Protein AF-A0AAC9YQZ2-F1 (afdb_monomer_lite)

Radius of gyration: 28.96 Å; chains: 1; bounding box: 57×52×111 Å

Organism: NCBI:txid1884913

Sequence (242 aa):
MKFAHRAKFAVLIGSLCLGLLASPAINSAQAVGEIDEQFQVVNPPGPGYTGYLVNNSRSLARFWTNLATFKIENQLITGMARCKSLDKCPTNFTFQLGDMNLTPCANSTEVDCIAGITTKNLTTGAVSNSFTPRPELTENFDAAVKGDPSIGLPNGGNPLVVSIPSAAHSAGDLYLVKSDFFTHRDAGTANRFVLDQLTNSIYPVTVETGQFVPGGPNLDPMFYVGKPVQPLVSFLQMELLR

Foldseek 3Di:
DDDDDDDDDDDDDDDDDDDDDDDPPPPPPPPPPDPVPDDDDDDDPDPPDDDDDDDPDCVQVAWAWWKKFFADDPQFTADMDTDLEPVRDDPPGFKMKTWAFAAEDPDPVDPPHNPFDWDADPVPRDIDRDKAWDCVLFVVLPRWHPYDVVQPTHTHDTWTKIFDPVDADPAHRIKTWGFIFIWMDGNDDRSHTDTPDTDIDIGDDHDDDDDDRRDDQDRPCVVGGGDGDDPPPDPVPSPPPD

Structure (mmCIF, N/CA/C/O backbone):
data_AF-A0AAC9YQZ2-F1
#
_entry.id   AF-A0AAC9YQZ2-F1
#
loop_
_atom_site.group_PDB
_atom_site.id
_atom_site.type_symbol
_atom_site.label_atom_id
_atom_site.label_alt_id
_atom_site.label_comp_id
_atom_site.label_asym_id
_atom_site.label_entity_id
_atom_site.label_seq_id
_atom_site.pdbx_PDB_ins_code
_atom_site.Cartn_x
_atom_site.Cartn_y
_atom_site.Cartn_z
_atom_site.occupancy
_atom_site.B_iso_or_equiv
_atom_site.auth_seq_id
_atom_site.auth_comp_id
_atom_site.auth_asym_id
_atom_site.auth_atom_id
_atom_site.pdbx_PDB_model_num
ATOM 1 N N . MET A 1 1 ? -34.149 -13.444 -87.952 1.00 37.41 1 MET A N 1
ATOM 2 C CA . MET A 1 1 ? -33.228 -13.479 -86.790 1.00 37.41 1 MET A CA 1
ATOM 3 C C . MET A 1 1 ? -33.818 -12.532 -85.741 1.00 37.41 1 MET A C 1
ATOM 5 O O . MET A 1 1 ? -34.014 -11.379 -86.083 1.00 37.41 1 MET A O 1
ATOM 9 N N . LYS A 1 2 ? -34.473 -13.017 -84.665 1.00 28.86 2 LYS A N 1
ATOM 10 C CA . LYS A 1 2 ? -33.884 -13.374 -83.340 1.00 28.86 2 LYS A CA 1
ATOM 11 C C . LYS A 1 2 ? -33.028 -12.200 -82.816 1.00 28.86 2 LYS A C 1
ATOM 13 O O . LYS A 1 2 ? -32.039 -11.929 -83.475 1.00 28.86 2 LYS A O 1
ATOM 18 N N . PHE A 1 3 ? -33.290 -11.436 -81.746 1.00 32.97 3 PHE A N 1
ATOM 19 C CA . PHE A 1 3 ? -34.066 -11.476 -80.479 1.00 32.97 3 PHE A C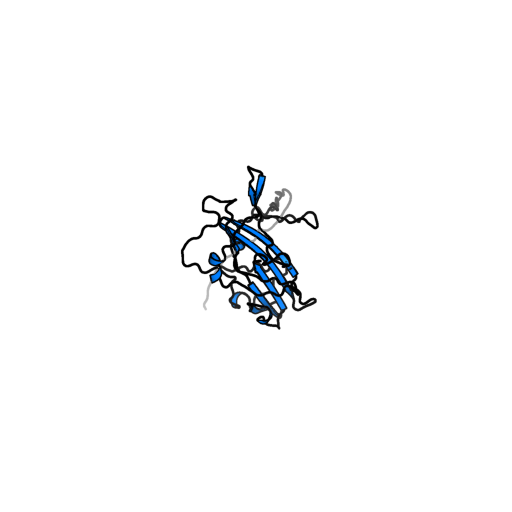A 1
ATOM 20 C C . PHE A 1 3 ? -34.291 -9.974 -80.077 1.00 32.97 3 PHE A C 1
ATOM 22 O O . PHE A 1 3 ? -33.375 -9.193 -80.300 1.00 32.97 3 PHE A O 1
ATOM 29 N N . ALA A 1 4 ? -35.437 -9.388 -79.675 1.00 31.30 4 ALA A N 1
ATOM 30 C CA . ALA A 1 4 ? -36.328 -9.586 -78.509 1.00 31.30 4 ALA A CA 1
ATOM 31 C C . ALA A 1 4 ? -35.567 -9.699 -77.161 1.00 31.30 4 ALA A C 1
ATOM 33 O O . ALA A 1 4 ? -34.712 -10.554 -77.055 1.00 31.30 4 ALA A O 1
ATOM 34 N N . HIS A 1 5 ? -35.819 -9.009 -76.041 1.00 29.64 5 HIS A N 1
ATOM 35 C CA . HIS A 1 5 ? -36.736 -7.952 -75.598 1.00 29.64 5 HIS A CA 1
ATOM 36 C C . HIS A 1 5 ? -36.445 -7.742 -74.076 1.00 29.64 5 HIS A C 1
ATOM 38 O O . HIS A 1 5 ? -36.222 -8.740 -73.401 1.00 29.64 5 HIS A O 1
ATOM 44 N N . ARG A 1 6 ? -36.621 -6.514 -73.537 1.00 34.62 6 ARG A N 1
ATOM 45 C CA . ARG A 1 6 ? -37.036 -6.172 -72.133 1.00 34.62 6 ARG A CA 1
ATOM 46 C C . ARG A 1 6 ? -35.983 -6.361 -71.010 1.00 34.62 6 ARG A C 1
ATOM 48 O O . ARG A 1 6 ? -35.173 -7.261 -71.077 1.00 34.62 6 ARG A O 1
ATOM 55 N N . ALA A 1 7 ? -35.929 -5.553 -69.943 1.00 36.09 7 ALA A N 1
ATOM 56 C CA . ALA A 1 7 ? -36.967 -4.796 -69.227 1.00 36.09 7 ALA A CA 1
ATOM 57 C C . ALA A 1 7 ? -36.374 -3.527 -68.541 1.00 36.09 7 ALA A C 1
ATOM 59 O O . ALA A 1 7 ? -35.232 -3.574 -68.110 1.00 36.09 7 ALA A O 1
ATOM 60 N N . LYS A 1 8 ? -37.032 -2.350 -68.630 1.00 32.78 8 LYS A N 1
ATOM 61 C CA . LYS A 1 8 ? -37.886 -1.667 -67.607 1.00 32.78 8 LYS A CA 1
ATOM 62 C C . LYS A 1 8 ? -37.082 -1.128 -66.391 1.00 32.78 8 LYS A C 1
ATOM 64 O O . LYS A 1 8 ? -36.276 -1.865 -65.861 1.00 32.78 8 LYS A O 1
ATOM 69 N N . PHE A 1 9 ? -37.228 0.088 -65.856 1.00 32.31 9 PHE A N 1
ATOM 70 C CA . PHE A 1 9 ? -38.384 0.974 -65.665 1.00 32.31 9 PHE A CA 1
ATOM 71 C C . PHE A 1 9 ? -37.899 2.430 -65.470 1.00 32.31 9 PHE A C 1
ATOM 73 O O . PHE A 1 9 ? -36.834 2.660 -64.904 1.00 32.31 9 PHE A O 1
ATOM 80 N N . ALA A 1 10 ? -38.705 3.392 -65.917 1.00 34.66 10 ALA A N 1
ATOM 81 C CA . ALA A 1 10 ? -38.518 4.828 -65.729 1.00 34.66 10 ALA A CA 1
ATOM 82 C C . ALA A 1 10 ? -38.967 5.298 -64.332 1.00 34.66 10 ALA A C 1
ATOM 84 O O . ALA A 1 10 ? -39.952 4.775 -63.812 1.00 34.66 10 ALA A O 1
ATOM 85 N N . VAL A 1 11 ? -38.331 6.345 -63.795 1.00 36.66 11 VAL A N 1
ATOM 86 C CA . VAL A 1 11 ? -38.924 7.240 -62.785 1.00 36.66 11 VAL A CA 1
ATOM 87 C C . VAL A 1 11 ? -38.593 8.685 -63.168 1.00 36.66 11 VAL A C 1
ATOM 89 O O . VAL A 1 11 ? -37.436 9.024 -63.411 1.00 36.66 11 VAL A O 1
ATOM 92 N N . LEU A 1 12 ? -39.645 9.501 -63.286 1.00 35.19 12 LEU A N 1
ATOM 93 C CA . LEU A 1 12 ? -39.615 10.922 -63.623 1.00 35.19 12 LEU A CA 1
ATOM 94 C C . LEU A 1 12 ? -38.915 11.753 -62.538 1.00 35.19 12 LEU A C 1
ATOM 96 O O . LEU A 1 12 ? -39.205 11.607 -61.353 1.00 35.19 12 LEU A O 1
ATOM 100 N N . ILE A 1 13 ? -38.086 12.699 -62.979 1.00 40.25 13 ILE A N 1
ATOM 101 C CA . ILE A 1 13 ? -37.543 13.800 -62.180 1.00 40.25 13 ILE A CA 1
ATOM 102 C C . ILE A 1 13 ? -38.447 15.016 -62.416 1.00 40.25 13 ILE A C 1
ATOM 104 O O . ILE A 1 13 ? -38.504 15.544 -63.526 1.00 40.25 13 ILE A O 1
ATOM 108 N N . GLY A 1 14 ? -39.184 15.426 -61.384 1.00 35.09 14 GLY A N 1
ATOM 109 C CA . GLY A 1 14 ? -39.932 16.682 -61.350 1.00 35.09 14 GLY A CA 1
ATOM 110 C C . GLY A 1 14 ? -39.075 17.783 -60.735 1.00 35.09 14 GLY A C 1
ATOM 111 O O . GLY A 1 14 ? -38.712 17.705 -59.564 1.00 35.09 14 GLY A O 1
ATOM 112 N N . SER A 1 15 ? -38.738 18.780 -61.547 1.00 40.88 15 SER A N 1
ATOM 113 C CA . SER A 1 15 ? -37.952 19.955 -61.180 1.00 40.88 15 SER A CA 1
ATOM 114 C C . SER A 1 15 ? -38.760 21.019 -60.427 1.00 40.88 15 SER A C 1
ATOM 116 O O . SER A 1 15 ? -39.928 21.247 -60.725 1.00 40.88 15 SER A O 1
ATOM 118 N N . LEU A 1 16 ? -38.015 21.778 -59.618 1.00 34.97 16 LEU A N 1
ATOM 119 C CA . LEU A 1 16 ? -37.963 23.249 -59.587 1.00 34.97 16 LEU A CA 1
ATOM 120 C C . LEU A 1 16 ? -38.443 23.930 -58.294 1.00 34.97 16 LEU A C 1
ATOM 122 O O . LEU A 1 16 ? -39.627 24.086 -58.015 1.00 34.97 16 LEU A O 1
ATOM 126 N N . CYS A 1 17 ? -37.434 24.391 -57.554 1.00 36.06 17 CYS A N 1
ATOM 127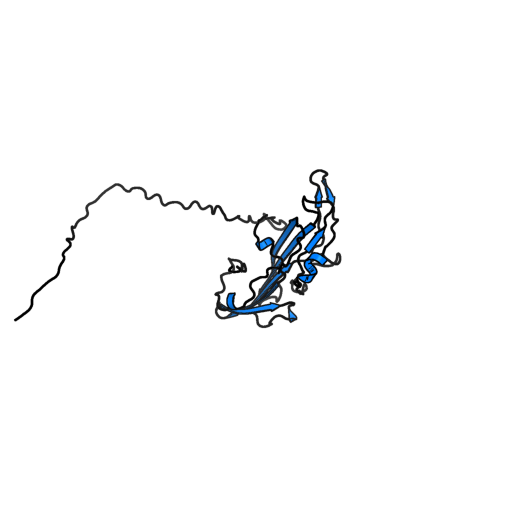 C CA . CYS A 1 17 ? -37.472 25.302 -56.420 1.00 36.06 17 CYS A CA 1
ATOM 128 C C . CYS A 1 17 ? -38.118 26.660 -56.739 1.00 36.06 17 CYS A C 1
ATOM 130 O O . CYS A 1 17 ? -37.816 27.244 -57.774 1.00 36.06 17 CYS A O 1
ATOM 132 N N . LEU A 1 18 ? -38.869 27.193 -55.771 1.00 36.59 18 LEU A N 1
ATOM 133 C CA . LEU A 1 18 ? -39.071 28.609 -55.400 1.00 36.59 18 LEU A CA 1
ATOM 134 C C . LEU A 1 18 ? -39.911 28.527 -54.102 1.00 36.59 18 LEU A C 1
ATOM 136 O O . LEU A 1 18 ? -40.958 27.899 -54.123 1.00 36.59 18 LEU A O 1
ATOM 140 N N . GLY A 1 19 ? -39.566 28.987 -52.903 1.00 35.62 19 GLY A N 1
ATOM 141 C CA . GLY A 1 19 ? -38.703 30.060 -52.439 1.00 35.62 19 GLY A CA 1
ATOM 142 C C . GLY A 1 19 ? -39.515 30.840 -51.389 1.00 35.62 19 GLY A C 1
ATOM 143 O O . GLY A 1 19 ? -40.561 31.370 -51.741 1.00 35.62 19 GLY A O 1
ATOM 144 N N . LEU A 1 20 ? -38.994 30.912 -50.153 1.00 37.12 20 LEU A N 1
ATOM 145 C CA . LEU A 1 20 ? -39.282 31.877 -49.067 1.00 37.12 20 LEU A CA 1
ATOM 146 C C . LEU A 1 20 ? -40.276 31.514 -47.925 1.00 37.12 20 LEU A C 1
ATOM 148 O O . LEU A 1 20 ? -41.489 31.609 -48.052 1.00 37.12 20 LEU A O 1
ATOM 152 N N . LEU A 1 21 ? -39.645 31.302 -46.752 1.00 44.59 21 LEU A N 1
ATOM 153 C CA . LEU A 1 21 ? -39.976 31.827 -45.409 1.00 44.59 21 LEU A CA 1
ATOM 154 C C . LEU A 1 21 ? -40.952 31.055 -44.502 1.00 44.59 21 LEU A C 1
ATOM 156 O O . LEU A 1 21 ? -42.100 31.443 -44.334 1.00 44.59 21 LEU A O 1
ATOM 160 N N . ALA A 1 22 ? -40.408 30.076 -43.773 1.00 38.38 22 ALA A N 1
ATOM 161 C CA . ALA A 1 22 ? -40.565 29.958 -42.316 1.00 38.38 22 ALA A CA 1
ATOM 162 C C . ALA A 1 22 ? -39.605 28.873 -41.804 1.00 38.38 22 ALA A C 1
ATOM 164 O O . ALA A 1 22 ? -39.856 27.681 -41.967 1.00 38.38 22 ALA A O 1
ATOM 165 N N . SER A 1 23 ? -38.477 29.269 -41.218 1.00 43.31 23 SER A N 1
ATOM 166 C CA . SER A 1 23 ? -37.608 28.332 -40.506 1.00 43.31 23 SER A CA 1
ATOM 167 C C . SER A 1 23 ? -38.321 27.886 -39.224 1.00 43.31 23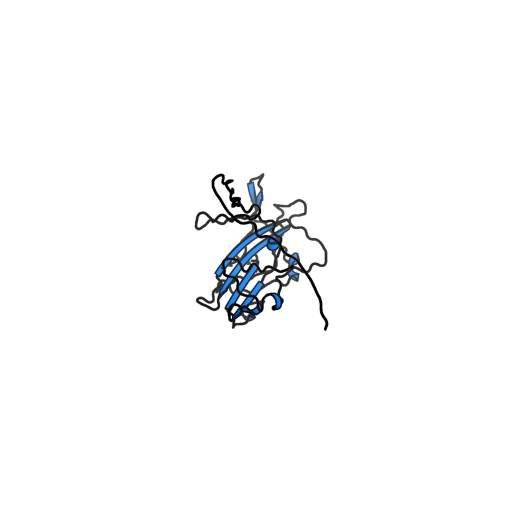 SER A C 1
ATOM 169 O O . SER A 1 23 ? -38.582 28.749 -38.384 1.00 43.31 23 SER A O 1
ATOM 171 N N . PRO A 1 24 ? -38.605 26.592 -38.982 1.00 43.75 24 PRO A N 1
ATOM 172 C CA . PRO A 1 24 ? -38.676 26.149 -37.603 1.00 43.75 24 PRO A CA 1
ATOM 173 C C . PRO A 1 24 ? -37.259 26.292 -37.051 1.00 43.75 24 PRO A C 1
ATOM 175 O O . PRO A 1 24 ? -36.302 25.775 -37.633 1.00 43.75 24 PRO A O 1
ATOM 178 N N . ALA A 1 25 ? -37.108 27.058 -35.973 1.00 44.44 25 ALA A N 1
ATOM 179 C CA . ALA A 1 25 ? -35.872 27.064 -35.216 1.00 44.44 25 ALA A CA 1
ATOM 180 C C . ALA A 1 25 ? -35.548 25.606 -34.875 1.00 44.44 25 ALA A C 1
ATOM 182 O O . ALA A 1 25 ? -36.282 24.948 -34.135 1.00 44.44 25 ALA A O 1
ATOM 183 N N . ILE A 1 26 ? -34.479 25.079 -35.470 1.00 44.81 26 ILE A N 1
ATOM 184 C CA . ILE A 1 26 ? -33.859 23.861 -34.979 1.00 44.81 26 ILE A CA 1
ATOM 185 C C . ILE A 1 26 ? -33.301 24.279 -33.626 1.00 44.81 26 ILE A C 1
ATOM 187 O O . ILE A 1 26 ? -32.236 24.885 -33.548 1.00 44.81 26 ILE A O 1
ATOM 191 N N . ASN A 1 27 ? -34.064 24.024 -32.565 1.00 41.44 27 ASN A N 1
ATOM 192 C CA . ASN A 1 27 ? -33.500 23.959 -31.233 1.00 41.44 27 ASN A CA 1
ATOM 193 C C . ASN A 1 27 ? -32.442 22.861 -31.317 1.00 41.44 27 ASN A C 1
ATOM 195 O O . ASN A 1 27 ? -32.762 21.674 -31.313 1.00 41.44 27 ASN A O 1
ATOM 199 N N . SER A 1 28 ? -31.181 23.257 -31.475 1.00 45.62 28 SER A N 1
ATOM 200 C CA . SER A 1 28 ? -30.059 22.408 -31.122 1.00 45.62 28 SER A CA 1
ATOM 201 C C . SER A 1 28 ? -30.347 21.929 -29.709 1.00 45.62 28 SER A C 1
ATOM 203 O O . SER A 1 28 ? -30.431 22.751 -28.795 1.00 45.62 28 SER A O 1
ATOM 205 N N . ALA A 1 29 ? -30.585 20.627 -29.553 1.00 39.94 29 ALA A N 1
ATOM 206 C CA . ALA A 1 29 ? -30.637 20.005 -28.248 1.00 39.94 29 ALA A CA 1
ATOM 207 C C . ALA A 1 29 ? -29.323 20.375 -27.557 1.00 39.94 29 ALA A C 1
ATOM 209 O O . ALA A 1 29 ? -28.254 19.905 -27.949 1.00 39.94 29 ALA A O 1
ATOM 210 N N . GLN A 1 30 ? -29.384 21.310 -26.611 1.00 41.69 30 GLN A N 1
ATOM 211 C CA . GLN A 1 30 ? -28.257 21.567 -25.739 1.00 41.69 30 GLN A CA 1
ATOM 212 C C . GLN A 1 30 ? -28.125 20.298 -24.912 1.00 41.69 30 GLN A C 1
ATOM 214 O O . GLN A 1 30 ? -29.014 19.976 -24.124 1.00 41.69 30 GLN A O 1
ATOM 219 N N .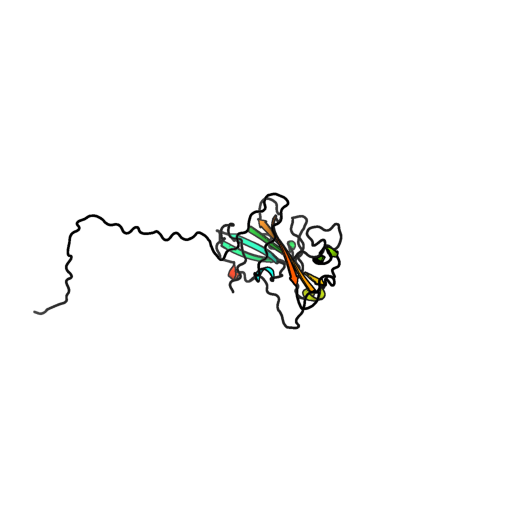 ALA A 1 31 ? -27.052 19.544 -25.140 1.00 41.25 31 ALA A N 1
ATOM 220 C CA . ALA A 1 31 ? -26.603 18.587 -24.152 1.00 41.25 31 ALA A CA 1
ATOM 221 C C . ALA A 1 31 ? -26.422 19.388 -22.859 1.00 41.25 31 ALA A C 1
ATOM 223 O O . ALA A 1 31 ? -25.563 20.269 -22.789 1.00 41.25 31 ALA A O 1
ATOM 224 N N . VAL A 1 32 ? -27.307 19.164 -21.886 1.00 44.25 32 VAL A N 1
ATOM 225 C CA . VAL A 1 32 ? -27.117 19.663 -20.528 1.00 44.25 32 VAL A CA 1
ATOM 226 C C . VAL A 1 32 ? -25.779 19.084 -20.089 1.00 44.25 32 VAL A C 1
ATOM 228 O O . VAL A 1 32 ? -25.608 17.869 -20.060 1.00 44.25 32 VAL A O 1
ATOM 231 N N . GLY A 1 33 ? -24.799 19.961 -19.875 1.00 47.47 33 GLY A N 1
ATOM 232 C CA . GLY A 1 33 ? -23.405 19.617 -19.596 1.00 47.47 33 GLY A CA 1
ATOM 233 C C . GLY A 1 33 ? -23.181 19.039 -18.202 1.00 47.47 33 GLY A C 1
ATOM 234 O O . GLY A 1 33 ? -22.115 19.249 -17.634 1.00 47.47 33 GLY A O 1
ATOM 235 N N . GLU A 1 34 ? -24.167 18.342 -17.647 1.00 53.56 34 GLU A N 1
ATOM 236 C CA . GLU A 1 34 ? -24.037 17.649 -16.377 1.00 53.56 34 GLU A CA 1
ATOM 237 C C . GLU A 1 34 ? -24.070 16.149 -16.643 1.00 53.56 34 GLU A C 1
ATOM 239 O O . GLU A 1 34 ? -25.078 15.565 -17.037 1.00 53.56 34 GLU A O 1
ATOM 244 N N . ILE A 1 35 ? -22.897 15.538 -16.487 1.00 48.59 35 ILE A N 1
ATOM 245 C CA . ILE A 1 35 ? -22.744 14.092 -16.418 1.00 48.59 35 ILE A CA 1
ATOM 246 C C . ILE A 1 35 ? -23.289 13.690 -15.042 1.00 48.59 35 ILE A C 1
ATOM 248 O O . ILE A 1 35 ? -22.561 13.741 -14.056 1.00 48.59 35 ILE A O 1
ATOM 252 N N . ASP A 1 36 ? -24.567 13.315 -14.985 1.00 43.66 36 ASP A N 1
ATOM 253 C CA . ASP A 1 36 ? -25.346 12.977 -13.771 1.00 43.66 36 ASP A CA 1
ATOM 254 C C . ASP A 1 36 ? -24.815 11.751 -12.981 1.00 43.66 36 ASP A C 1
ATOM 256 O O . ASP A 1 36 ? -25.402 11.314 -12.003 1.00 43.66 36 ASP A O 1
ATOM 260 N N . GLU A 1 37 ? -23.678 11.171 -13.380 1.00 51.78 37 GLU A N 1
ATOM 261 C CA . GLU A 1 37 ? -23.128 9.938 -12.786 1.00 51.78 37 GLU A CA 1
ATOM 262 C C . GLU A 1 37 ? -21.606 9.988 -12.550 1.00 51.78 37 GLU A C 1
ATOM 264 O O . GLU A 1 37 ? -20.996 8.984 -12.175 1.00 51.78 37 GLU A O 1
ATOM 269 N N . GLN A 1 38 ? -20.950 11.138 -12.758 1.00 50.34 38 GLN A N 1
ATOM 270 C CA . GLN A 1 38 ? -19.516 11.268 -12.487 1.00 50.34 38 GLN A CA 1
ATOM 271 C C . GLN A 1 38 ? -19.273 12.244 -11.339 1.00 50.34 38 GLN A C 1
ATOM 273 O O . GLN A 1 38 ? -19.390 13.458 -11.488 1.00 50.34 38 GLN A O 1
ATOM 278 N N . PHE A 1 39 ? -18.896 11.696 -10.182 1.00 52.75 39 PHE A N 1
ATOM 279 C CA . PHE A 1 39 ? -18.479 12.483 -9.026 1.00 52.75 39 PHE A CA 1
ATOM 280 C C . PHE A 1 39 ? -17.322 13.410 -9.427 1.00 52.75 39 PHE A C 1
ATOM 282 O O . PHE A 1 39 ? -16.235 12.942 -9.778 1.00 52.75 39 PHE A O 1
ATOM 289 N N . GLN A 1 40 ? -17.546 14.724 -9.391 1.00 54.03 40 GLN A N 1
ATOM 290 C CA . GLN A 1 40 ? -16.497 15.697 -9.672 1.00 54.03 40 GLN A CA 1
ATOM 291 C C . GLN A 1 40 ? -15.603 15.860 -8.442 1.00 54.03 40 GLN A C 1
ATOM 293 O O . GLN A 1 40 ? -16.037 16.323 -7.387 1.00 54.03 40 GLN A O 1
ATOM 298 N N . VAL A 1 41 ? -14.334 15.474 -8.577 1.00 56.88 41 VAL A N 1
ATOM 299 C CA . VAL A 1 41 ? -13.314 15.745 -7.561 1.00 56.88 41 VAL A CA 1
ATOM 300 C C . VAL A 1 41 ? -13.037 17.246 -7.567 1.00 56.88 41 VAL A C 1
ATOM 302 O O . VAL A 1 41 ? -12.491 17.782 -8.530 1.00 56.88 41 VAL A O 1
ATOM 305 N N . VAL A 1 42 ? -13.434 17.939 -6.501 1.00 58.66 42 VAL A N 1
ATOM 306 C CA . VAL A 1 42 ? -13.140 19.366 -6.335 1.00 58.66 42 VAL A CA 1
ATOM 307 C C . VAL A 1 42 ? -11.686 19.514 -5.893 1.00 58.66 42 VAL A C 1
ATOM 309 O O . VAL A 1 42 ? -11.260 18.881 -4.926 1.00 58.66 42 VAL A O 1
ATOM 312 N N . ASN A 1 43 ? -10.921 20.352 -6.597 1.00 56.09 43 ASN A N 1
ATOM 313 C CA . ASN A 1 43 ? -9.530 20.621 -6.240 1.00 56.09 43 ASN A CA 1
ATOM 314 C C . ASN A 1 43 ? -9.434 21.219 -4.823 1.00 56.09 43 ASN A C 1
ATOM 316 O O . ASN A 1 43 ? -10.238 22.091 -4.474 1.00 56.09 43 ASN A O 1
ATOM 320 N N . PRO A 1 44 ? -8.450 20.798 -4.008 1.00 60.16 44 PRO A N 1
ATOM 321 C CA . PRO A 1 44 ? -8.236 21.392 -2.697 1.00 60.16 44 PRO A CA 1
ATOM 322 C C . PRO A 1 44 ? -7.894 22.891 -2.826 1.00 60.16 44 PRO A C 1
ATOM 324 O O . PRO A 1 44 ? -7.217 23.289 -3.775 1.00 60.16 44 PRO A O 1
ATOM 327 N N . PRO A 1 45 ? -8.311 23.734 -1.863 1.00 63.25 45 PRO A N 1
ATOM 328 C CA . PRO A 1 45 ? -8.164 25.193 -1.936 1.00 63.25 45 PRO A CA 1
ATOM 329 C C . PRO A 1 45 ? -6.721 25.706 -1.766 1.00 63.25 45 PRO A C 1
ATOM 331 O O . PRO A 1 45 ? -6.489 26.912 -1.811 1.00 63.25 45 PRO A O 1
ATOM 334 N N . GLY A 1 46 ? -5.743 24.819 -1.566 1.00 66.06 46 GLY A N 1
ATOM 335 C CA . GLY A 1 46 ? -4.327 25.163 -1.475 1.00 66.06 46 GLY A CA 1
ATOM 336 C C . GLY A 1 46 ? -3.483 24.059 -0.827 1.00 66.06 46 GLY A C 1
ATOM 337 O O . GLY A 1 46 ? -4.007 22.996 -0.480 1.00 66.06 46 GLY A O 1
ATOM 338 N N . PRO A 1 47 ? -2.172 24.296 -0.639 1.00 54.75 47 PRO A N 1
ATOM 339 C CA . PRO A 1 47 ? -1.283 23.375 0.066 1.00 54.75 47 PRO A CA 1
ATOM 340 C C . PRO A 1 47 ? -1.762 23.113 1.502 1.00 54.75 47 PRO A C 1
ATOM 342 O O . PRO A 1 47 ? -2.175 24.039 2.196 1.00 54.75 47 PRO A O 1
ATOM 345 N N . GLY A 1 48 ? -1.691 21.860 1.960 1.00 58.19 48 GLY A N 1
ATOM 346 C CA . GLY A 1 48 ? -2.090 21.466 3.320 1.00 58.19 48 GLY A CA 1
ATOM 347 C C . GLY A 1 48 ? -3.557 21.048 3.485 1.00 58.19 48 GLY A C 1
ATOM 348 O O . GLY A 1 48 ? -3.959 20.688 4.588 1.00 58.19 48 GLY A O 1
ATOM 349 N N . TYR A 1 49 ? -4.346 21.040 2.408 1.00 40.81 49 TYR A N 1
ATOM 350 C CA . TYR A 1 49 ? -5.708 20.504 2.400 1.00 40.81 49 TYR A CA 1
ATOM 351 C C . TYR A 1 49 ? -5.727 19.114 1.750 1.00 40.81 49 TYR A C 1
ATOM 353 O O . TYR A 1 49 ? -5.201 18.931 0.655 1.00 40.81 49 TYR A O 1
ATOM 361 N N . THR A 1 50 ? -6.352 18.137 2.412 1.00 53.66 50 THR A N 1
ATOM 362 C CA . THR A 1 50 ? -6.637 16.802 1.859 1.00 53.66 50 THR A CA 1
ATOM 363 C C . THR A 1 50 ? -8.147 16.648 1.717 1.00 53.66 50 THR A C 1
ATOM 365 O O . THR A 1 50 ? -8.890 16.885 2.669 1.00 53.66 50 THR A O 1
ATOM 368 N N . GLY A 1 51 ? -8.605 16.294 0.516 1.00 51.16 51 GLY A N 1
ATOM 369 C CA . GLY A 1 51 ? -10.002 15.952 0.264 1.00 51.16 51 GLY A CA 1
ATOM 370 C C . GLY A 1 51 ? -10.297 14.520 0.709 1.00 51.16 51 GLY A C 1
ATOM 371 O O . GLY A 1 51 ? -9.456 13.637 0.556 1.00 51.16 51 GLY A O 1
ATOM 372 N N . TYR A 1 52 ? -11.492 14.282 1.248 1.00 44.16 52 TYR A N 1
ATOM 373 C CA . TYR A 1 52 ? -11.981 12.943 1.574 1.00 44.16 52 TYR A CA 1
ATOM 374 C C . TYR A 1 52 ? -13.171 12.622 0.674 1.00 44.16 52 TYR A C 1
ATOM 376 O O . TYR A 1 52 ? -14.193 13.307 0.721 1.00 44.16 52 TYR A O 1
ATOM 384 N N . LEU A 1 53 ? -13.020 11.604 -0.169 1.00 49.06 53 LEU A N 1
ATOM 385 C CA . LEU A 1 53 ? -14.038 11.171 -1.118 1.00 49.06 53 LEU A CA 1
ATOM 386 C C . LEU A 1 53 ? -14.562 9.804 -0.681 1.00 49.06 53 LEU A C 1
ATOM 388 O O . LEU A 1 53 ? -13.819 8.825 -0.652 1.00 49.06 53 LEU A O 1
ATOM 392 N N . VAL A 1 54 ? -15.848 9.741 -0.336 1.00 45.38 54 VAL A N 1
ATOM 393 C CA . VAL A 1 54 ? -16.525 8.483 -0.004 1.00 45.38 54 VAL A CA 1
ATOM 394 C C . VAL A 1 54 ? -17.088 7.900 -1.292 1.00 45.38 54 VAL A C 1
ATOM 396 O O . VAL A 1 54 ? -18.087 8.385 -1.813 1.00 45.38 54 VAL A O 1
ATOM 399 N N . ASN A 1 55 ? -16.434 6.869 -1.820 1.00 47.78 55 ASN A N 1
ATOM 400 C CA . ASN A 1 55 ? -16.914 6.114 -2.973 1.00 47.78 55 ASN A CA 1
ATOM 401 C C . ASN A 1 55 ? -17.189 4.666 -2.547 1.00 47.78 55 ASN A C 1
ATOM 403 O O . ASN A 1 55 ? -16.383 4.054 -1.850 1.00 47.78 55 ASN A O 1
ATOM 407 N N . ASN A 1 56 ? -18.307 4.101 -3.001 1.00 44.41 56 ASN A N 1
ATOM 408 C CA . ASN A 1 56 ? -18.662 2.694 -2.794 1.00 44.41 56 ASN A CA 1
ATOM 409 C C . ASN A 1 56 ? -18.052 1.766 -3.863 1.00 44.41 56 ASN A C 1
ATOM 411 O O . ASN A 1 56 ? -18.525 0.646 -4.070 1.00 44.41 56 ASN A O 1
ATOM 415 N N . SER A 1 57 ? -17.020 2.213 -4.587 1.00 51.00 57 SER A N 1
ATOM 416 C CA . SER A 1 57 ? -16.397 1.392 -5.623 1.00 51.00 57 SER A CA 1
ATOM 417 C C . SER A 1 57 ? -15.762 0.137 -5.022 1.00 51.00 57 SER A C 1
ATOM 419 O O . SER A 1 57 ? -14.982 0.199 -4.069 1.00 51.00 57 SER A O 1
ATOM 421 N N . ARG A 1 58 ? -16.034 -1.020 -5.640 1.00 50.16 58 ARG A N 1
ATOM 422 C CA . ARG A 1 58 ? -15.366 -2.292 -5.312 1.00 50.16 58 ARG A CA 1
ATOM 423 C C . ARG A 1 58 ? -13.844 -2.205 -5.442 1.00 50.16 58 ARG A C 1
ATOM 425 O O . ARG A 1 58 ? -13.149 -2.997 -4.821 1.00 50.16 58 ARG A O 1
ATOM 432 N N . SER A 1 59 ? -13.332 -1.253 -6.222 1.00 53.62 59 SER A N 1
ATOM 433 C CA . SER A 1 59 ? -11.905 -0.959 -6.375 1.00 53.62 59 SER A CA 1
ATOM 434 C C . SER A 1 59 ? -11.240 -0.599 -5.046 1.00 53.62 59 SER A C 1
ATOM 436 O O . SER A 1 59 ? -10.106 -0.996 -4.809 1.00 53.62 59 SER A O 1
ATOM 438 N N . LEU A 1 60 ? -11.955 0.089 -4.151 1.00 52.84 60 LEU A N 1
ATOM 439 C CA . LEU A 1 60 ? -11.438 0.448 -2.828 1.00 52.84 60 LEU A CA 1
ATOM 440 C C . LEU A 1 60 ? -11.425 -0.733 -1.848 1.00 52.84 60 LEU A C 1
ATOM 442 O O . LEU A 1 60 ? -10.710 -0.693 -0.854 1.00 52.84 60 LEU A O 1
ATOM 446 N N . ALA A 1 61 ? -12.160 -1.804 -2.161 1.00 56.38 61 ALA A N 1
ATOM 447 C CA . ALA A 1 61 ? -12.121 -3.066 -1.431 1.00 56.38 61 ALA A CA 1
ATOM 448 C C . ALA A 1 61 ? -11.130 -4.084 -2.038 1.00 56.38 61 ALA A C 1
ATOM 450 O O . ALA A 1 61 ? -11.115 -5.247 -1.635 1.00 56.38 61 ALA A O 1
ATOM 451 N N . ARG A 1 62 ? -10.318 -3.683 -3.030 1.00 67.00 62 ARG A N 1
ATOM 452 C CA . ARG A 1 62 ? -9.226 -4.507 -3.569 1.00 67.00 62 ARG A CA 1
ATOM 453 C C . ARG A 1 62 ? -7.952 -4.188 -2.797 1.00 67.00 62 ARG A C 1
ATOM 455 O O . ARG A 1 62 ? -7.461 -3.064 -2.849 1.00 67.00 62 ARG A O 1
ATOM 462 N N . PHE A 1 63 ? -7.440 -5.182 -2.081 1.00 67.94 63 PHE A N 1
ATOM 463 C CA . PHE A 1 63 ? -6.265 -5.054 -1.224 1.00 67.94 63 PHE A CA 1
ATOM 464 C C . PHE A 1 63 ? -5.149 -5.932 -1.763 1.00 67.94 63 PHE A C 1
ATOM 466 O O . PHE A 1 63 ? -4.969 -7.074 -1.342 1.00 67.94 63 PHE A O 1
ATOM 473 N N . TRP A 1 64 ? -4.415 -5.396 -2.724 1.00 74.88 64 TRP A N 1
ATOM 474 C CA . TRP A 1 64 ? -3.164 -5.978 -3.169 1.00 74.88 64 TRP A CA 1
ATOM 475 C C . TRP A 1 64 ? -2.054 -4.975 -2.944 1.00 74.88 64 TRP A C 1
ATOM 477 O O . TRP A 1 64 ? -2.281 -3.773 -2.971 1.00 74.88 64 TRP A O 1
ATOM 487 N N . THR A 1 65 ? -0.860 -5.491 -2.732 1.00 87.62 65 THR A N 1
ATOM 488 C CA . THR A 1 65 ? 0.355 -4.714 -2.886 1.00 87.62 65 THR A CA 1
ATOM 489 C C . THR A 1 65 ? 1.024 -5.210 -4.164 1.00 87.62 65 THR A C 1
ATOM 491 O O . THR A 1 65 ? 1.078 -6.417 -4.425 1.00 87.62 65 THR A O 1
ATOM 494 N N . ASN A 1 66 ? 1.492 -4.290 -4.998 1.00 87.00 66 ASN A N 1
ATOM 495 C CA . ASN A 1 66 ? 2.037 -4.591 -6.306 1.00 87.00 66 ASN A CA 1
ATOM 496 C C . ASN A 1 66 ? 3.217 -3.678 -6.652 1.00 87.00 66 ASN A C 1
ATOM 498 O O . ASN A 1 66 ? 3.189 -2.473 -6.434 1.00 87.00 66 ASN A O 1
ATOM 502 N N . LEU A 1 67 ? 4.230 -4.272 -7.276 1.00 91.00 67 LEU A N 1
ATOM 503 C CA . LEU A 1 67 ? 5.291 -3.565 -7.978 1.00 91.00 67 LEU A CA 1
ATOM 504 C C . LEU A 1 67 ? 5.362 -4.139 -9.384 1.00 91.00 67 LEU A C 1
ATOM 506 O O . LEU A 1 67 ? 5.677 -5.318 -9.567 1.00 91.00 67 LEU A O 1
ATOM 510 N N . ALA A 1 68 ? 5.052 -3.306 -10.367 1.00 89.25 68 ALA A N 1
ATOM 511 C CA . ALA A 1 68 ? 5.013 -3.683 -11.766 1.00 89.25 68 ALA A CA 1
ATOM 512 C C . ALA A 1 68 ? 6.030 -2.878 -12.573 1.00 89.25 68 ALA A C 1
ATOM 514 O O . ALA A 1 68 ? 6.266 -1.696 -12.338 1.00 89.25 68 ALA A O 1
ATOM 515 N N . THR A 1 69 ? 6.632 -3.544 -13.545 1.00 90.44 69 THR A N 1
ATOM 516 C CA . THR A 1 69 ? 7.604 -2.987 -14.476 1.00 90.44 69 THR A CA 1
ATOM 517 C C . THR A 1 69 ? 7.072 -3.133 -15.881 1.00 90.44 69 THR A C 1
ATOM 519 O O . THR A 1 69 ? 6.658 -4.227 -16.255 1.00 90.44 69 THR A O 1
ATOM 522 N N . PHE A 1 70 ? 7.123 -2.060 -16.660 1.00 88.44 70 PHE A N 1
ATOM 523 C CA . PHE A 1 70 ? 6.625 -2.027 -18.026 1.00 88.44 70 PHE A CA 1
ATOM 524 C C . PHE A 1 70 ? 7.718 -1.578 -18.987 1.00 88.44 70 PHE A C 1
ATOM 526 O O . PHE A 1 70 ? 8.479 -0.645 -18.716 1.00 88.44 70 PHE A O 1
ATOM 533 N N . LYS A 1 71 ? 7.767 -2.228 -20.146 1.00 89.88 71 LYS A N 1
ATOM 534 C CA . LYS A 1 71 ? 8.590 -1.836 -21.286 1.00 89.88 71 LYS A CA 1
ATOM 535 C C . LYS A 1 71 ? 7.677 -1.363 -22.406 1.00 89.88 71 LYS A C 1
ATOM 537 O O . LYS A 1 71 ? 6.727 -2.057 -22.760 1.00 89.88 71 LYS A O 1
ATOM 542 N N . ILE A 1 72 ? 7.980 -0.188 -22.944 1.00 88.25 72 ILE A N 1
ATOM 543 C CA . ILE A 1 72 ? 7.298 0.394 -24.097 1.00 88.25 72 ILE A CA 1
ATOM 544 C C . ILE A 1 72 ? 8.301 0.539 -25.235 1.00 88.25 72 ILE A C 1
ATOM 546 O O . ILE A 1 72 ? 9.384 1.099 -25.043 1.00 88.25 72 ILE A O 1
ATOM 550 N N . GLU A 1 73 ? 7.900 0.108 -26.426 1.00 88.81 73 GLU A N 1
ATOM 551 C CA . GLU A 1 73 ? 8.597 0.352 -27.687 1.00 88.81 73 GLU A CA 1
ATOM 552 C C . GLU A 1 73 ? 7.563 0.755 -28.739 1.00 88.81 73 GLU A C 1
ATOM 554 O O . GLU A 1 73 ? 6.493 0.159 -28.826 1.00 88.81 73 GLU A O 1
ATOM 559 N N . ASN A 1 74 ? 7.849 1.794 -29.528 1.00 87.00 74 ASN A N 1
ATOM 560 C CA . ASN A 1 74 ? 6.944 2.283 -30.578 1.00 87.00 74 ASN A CA 1
ATOM 561 C C . ASN A 1 74 ? 5.497 2.528 -30.096 1.00 87.00 74 ASN A C 1
ATOM 563 O O . ASN A 1 74 ? 4.546 2.179 -30.789 1.00 87.00 74 ASN A O 1
ATOM 567 N N . GLN A 1 75 ? 5.333 3.125 -28.906 1.00 82.62 75 GLN A N 1
ATOM 568 C CA . GLN A 1 75 ? 4.029 3.389 -28.266 1.00 82.62 75 GLN A CA 1
ATOM 569 C C . GLN A 1 75 ? 3.207 2.135 -27.928 1.00 82.62 75 GLN A C 1
ATOM 571 O O . GLN A 1 75 ? 2.023 2.245 -27.621 1.00 82.62 75 GLN A O 1
ATOM 576 N N . LEU A 1 76 ? 3.824 0.953 -27.941 1.00 80.69 76 LEU A N 1
ATOM 577 C CA . LEU A 1 76 ? 3.208 -0.307 -27.547 1.00 80.69 76 LEU A CA 1
ATOM 578 C C . LEU A 1 76 ? 3.907 -0.858 -26.313 1.00 80.69 76 LEU A C 1
ATOM 580 O O . LEU A 1 76 ? 5.133 -0.816 -26.211 1.00 80.69 76 LEU A O 1
ATOM 584 N N . ILE A 1 77 ? 3.133 -1.422 -25.391 1.00 83.56 77 ILE A N 1
ATOM 585 C CA . ILE A 1 77 ? 3.705 -2.209 -24.298 1.00 83.56 77 ILE A CA 1
ATOM 586 C C . ILE A 1 77 ? 4.286 -3.492 -24.908 1.00 83.56 77 ILE A C 1
ATOM 588 O O . ILE A 1 77 ? 3.572 -4.248 -25.564 1.00 83.56 77 ILE A O 1
ATOM 592 N N . THR A 1 78 ? 5.574 -3.744 -24.705 1.00 87.25 78 THR A N 1
ATOM 593 C CA . THR A 1 78 ? 6.280 -4.936 -25.211 1.00 87.25 78 THR A CA 1
ATOM 594 C C . THR A 1 78 ? 6.721 -5.882 -24.102 1.00 87.25 78 THR A C 1
ATOM 596 O O . THR A 1 78 ? 7.040 -7.037 -24.369 1.00 87.25 78 THR A O 1
ATOM 599 N N . GLY A 1 79 ? 6.682 -5.433 -22.847 1.00 84.75 79 GLY A N 1
ATOM 600 C CA . GLY A 1 79 ? 6.983 -6.268 -21.691 1.00 84.75 79 GLY A CA 1
ATOM 601 C C . GLY A 1 79 ? 6.297 -5.769 -20.430 1.00 84.75 79 GLY A C 1
ATOM 602 O O . GLY A 1 79 ? 6.145 -4.563 -20.231 1.00 84.75 79 GLY A O 1
ATOM 603 N N . MET A 1 80 ? 5.901 -6.710 -19.575 1.00 85.38 80 MET A N 1
ATOM 604 C CA . MET A 1 80 ? 5.383 -6.442 -18.238 1.00 85.38 80 MET A CA 1
ATOM 605 C C . MET A 1 80 ? 5.902 -7.509 -17.271 1.00 85.38 80 MET A C 1
ATOM 607 O O . MET A 1 80 ? 5.917 -8.692 -17.610 1.00 85.38 80 MET A O 1
ATOM 611 N N . ALA A 1 81 ? 6.346 -7.097 -16.086 1.00 86.88 81 ALA A N 1
ATOM 612 C CA . ALA A 1 81 ? 6.762 -8.006 -15.025 1.00 86.88 81 ALA A CA 1
ATOM 613 C C . ALA A 1 81 ? 6.309 -7.498 -13.656 1.00 86.88 81 ALA A C 1
ATOM 615 O O . ALA A 1 81 ? 6.400 -6.303 -13.377 1.00 86.88 81 ALA A O 1
ATOM 616 N N . ARG A 1 82 ? 5.891 -8.417 -12.782 1.00 85.31 82 ARG A N 1
ATOM 617 C CA . ARG A 1 82 ? 5.686 -8.140 -11.357 1.00 85.31 82 ARG A CA 1
ATOM 618 C C . ARG A 1 82 ? 6.896 -8.541 -10.541 1.00 85.31 82 ARG A C 1
ATOM 620 O O . ARG A 1 82 ? 7.529 -9.556 -10.825 1.00 85.31 82 ARG A O 1
ATOM 627 N N . CYS A 1 83 ? 7.146 -7.795 -9.478 1.00 88.62 83 CYS A N 1
ATOM 628 C CA . CYS A 1 83 ? 8.280 -8.034 -8.609 1.00 88.62 83 CYS A CA 1
ATOM 629 C C . CYS A 1 83 ? 7.852 -8.033 -7.145 1.00 88.62 83 CYS A C 1
ATOM 631 O O . CYS A 1 83 ? 6.996 -7.260 -6.727 1.00 88.62 83 CYS A O 1
ATOM 633 N N . LYS A 1 84 ? 8.508 -8.877 -6.349 1.00 91.44 84 LYS A N 1
ATOM 634 C CA . LYS A 1 84 ? 8.419 -8.837 -4.883 1.00 91.44 84 LYS A CA 1
ATOM 635 C C . LYS A 1 84 ? 9.377 -7.828 -4.254 1.00 91.44 84 LYS A C 1
ATOM 637 O O . LYS A 1 84 ? 9.274 -7.545 -3.065 1.00 91.44 84 LYS A O 1
ATOM 642 N N . SER A 1 85 ? 10.291 -7.294 -5.054 1.00 93.75 85 SER A N 1
ATOM 643 C CA . SER A 1 85 ? 11.231 -6.246 -4.687 1.00 93.75 85 SER A CA 1
ATOM 644 C C . SER A 1 85 ? 11.889 -5.673 -5.938 1.00 93.75 85 SER A C 1
ATOM 646 O O . SER A 1 85 ? 11.877 -6.304 -7.000 1.00 93.75 85 SER A O 1
ATOM 648 N N . LEU A 1 86 ? 12.491 -4.491 -5.820 1.00 90.94 86 LEU A N 1
ATOM 649 C CA . LEU A 1 86 ? 13.148 -3.824 -6.947 1.00 90.94 86 LEU A CA 1
ATOM 650 C C . LEU A 1 86 ? 14.327 -4.619 -7.521 1.00 90.94 86 LEU A C 1
ATOM 652 O O . LEU A 1 86 ? 14.518 -4.616 -8.733 1.00 90.94 86 LEU A O 1
ATOM 656 N N . ASP A 1 87 ? 15.079 -5.347 -6.691 1.00 90.69 87 ASP A N 1
ATOM 657 C CA . ASP A 1 87 ? 16.190 -6.200 -7.142 1.00 90.69 87 ASP A CA 1
ATOM 658 C C . ASP A 1 87 ? 15.725 -7.441 -7.921 1.00 90.69 87 ASP A C 1
ATOM 660 O O . ASP A 1 87 ? 16.527 -8.094 -8.588 1.00 90.69 87 ASP A O 1
ATOM 664 N N . LYS A 1 88 ? 14.431 -7.772 -7.845 1.00 92.38 88 LYS A N 1
ATOM 665 C CA . LYS A 1 88 ? 13.798 -8.835 -8.633 1.00 92.38 88 LYS A CA 1
ATOM 666 C C . LYS A 1 88 ? 13.065 -8.301 -9.862 1.00 92.38 88 LYS A C 1
ATOM 668 O O . LYS A 1 88 ? 12.498 -9.097 -10.607 1.00 92.38 88 LYS A O 1
ATOM 673 N N . CYS A 1 89 ? 13.068 -6.987 -10.086 1.00 90.50 89 CYS A N 1
ATOM 674 C CA . CYS A 1 89 ? 12.503 -6.398 -11.291 1.00 90.50 89 CYS A CA 1
ATOM 675 C C . CYS A 1 89 ? 13.485 -6.418 -12.467 1.00 90.50 89 CYS A C 1
ATOM 677 O O . CYS A 1 89 ? 14.693 -6.268 -12.269 1.00 90.50 89 CYS A O 1
ATOM 679 N N . PRO A 1 90 ? 12.980 -6.500 -13.713 1.00 90.06 90 PRO A N 1
ATOM 680 C CA . PRO A 1 90 ? 13.779 -6.194 -14.891 1.00 90.06 90 PRO A CA 1
ATOM 681 C C . PRO A 1 90 ? 14.376 -4.787 -14.807 1.00 90.06 90 PRO A C 1
ATOM 683 O O . PRO A 1 90 ? 13.687 -3.823 -14.478 1.00 90.06 90 PRO A O 1
ATOM 686 N N . THR A 1 91 ? 15.656 -4.664 -15.148 1.00 88.06 91 THR A N 1
ATOM 687 C CA . THR A 1 91 ? 16.377 -3.380 -15.163 1.00 88.06 91 THR A CA 1
ATOM 688 C C . THR A 1 91 ? 16.174 -2.605 -16.462 1.00 88.06 91 THR A C 1
ATOM 690 O O . THR A 1 91 ? 16.290 -1.384 -16.477 1.00 88.06 91 THR A O 1
ATOM 693 N N . ASN A 1 92 ? 15.846 -3.298 -17.554 1.00 88.94 92 ASN A N 1
ATOM 694 C CA . ASN A 1 92 ? 15.466 -2.683 -18.818 1.00 88.94 92 ASN A CA 1
ATOM 695 C C . ASN A 1 92 ? 13.953 -2.435 -18.828 1.00 88.94 92 ASN A C 1
ATOM 697 O O . ASN A 1 92 ? 13.173 -3.311 -19.204 1.00 88.94 92 ASN A O 1
ATOM 701 N N . PHE A 1 93 ? 13.549 -1.243 -18.407 1.00 90.56 93 PHE A N 1
ATOM 702 C CA . PHE A 1 93 ? 12.155 -0.817 -18.361 1.00 90.56 93 PHE A CA 1
ATOM 703 C C . PHE A 1 93 ? 11.978 0.566 -18.984 1.00 90.56 93 PHE A C 1
ATOM 705 O O . PHE A 1 93 ? 12.952 1.268 -19.247 1.00 90.56 93 PHE A O 1
ATOM 712 N N . THR A 1 94 ? 10.730 0.939 -19.254 1.00 90.62 94 THR A N 1
ATOM 713 C CA . THR A 1 94 ? 10.354 2.313 -19.609 1.00 90.62 94 THR A CA 1
ATOM 714 C C . THR A 1 94 ? 9.790 3.027 -18.388 1.00 90.62 94 THR A C 1
ATOM 716 O O . THR A 1 94 ? 10.242 4.125 -18.082 1.00 90.62 94 THR A O 1
ATOM 719 N N . PHE A 1 95 ? 8.883 2.375 -17.654 1.00 89.25 95 PHE A N 1
ATOM 720 C CA . PHE A 1 95 ? 8.366 2.871 -16.380 1.00 89.25 95 PHE A CA 1
ATOM 721 C C . PHE A 1 95 ? 8.061 1.726 -15.405 1.00 89.25 95 PHE A C 1
ATOM 723 O O . PHE A 1 95 ? 7.952 0.556 -15.791 1.00 89.25 95 PHE A O 1
ATOM 730 N N . GLN A 1 96 ? 7.941 2.067 -14.129 1.00 91.50 96 GLN A N 1
ATOM 731 C CA . GLN A 1 96 ? 7.539 1.179 -13.047 1.00 91.50 96 GLN A CA 1
ATOM 732 C C . GLN A 1 96 ? 6.428 1.823 -12.231 1.00 91.50 96 GLN A C 1
ATOM 734 O O . GLN A 1 96 ? 6.420 3.038 -12.058 1.00 91.50 96 GLN A O 1
ATOM 739 N N . LEU A 1 97 ? 5.525 0.992 -11.720 1.00 90.38 97 LEU A N 1
ATOM 740 C CA . LEU A 1 97 ? 4.413 1.383 -10.862 1.00 90.38 97 LEU A CA 1
ATOM 741 C C . LEU A 1 97 ? 4.491 0.619 -9.543 1.00 90.38 97 LEU A C 1
ATOM 743 O O . LEU A 1 97 ? 4.700 -0.596 -9.544 1.00 90.38 97 LEU A O 1
ATOM 747 N N . GLY A 1 98 ? 4.297 1.327 -8.439 1.00 90.81 98 GLY A N 1
ATOM 748 C CA . GLY A 1 98 ? 4.055 0.773 -7.117 1.00 90.81 98 GLY A CA 1
ATOM 749 C C . GLY A 1 98 ? 2.631 1.091 -6.680 1.00 90.81 98 GLY A C 1
ATOM 750 O O . GLY A 1 98 ? 2.210 2.236 -6.747 1.00 90.81 98 GLY A O 1
ATOM 751 N N . ASP A 1 99 ? 1.907 0.078 -6.233 1.00 89.81 99 ASP A N 1
ATOM 752 C CA . ASP A 1 99 ? 0.614 0.175 -5.551 1.00 89.81 99 ASP A CA 1
ATOM 753 C C . ASP A 1 99 ? 0.841 -0.511 -4.202 1.00 89.81 99 ASP A C 1
ATOM 755 O O . ASP A 1 99 ? 0.958 -1.736 -4.133 1.00 89.81 99 ASP A O 1
ATOM 759 N N . MET A 1 100 ? 1.113 0.281 -3.165 1.00 90.44 100 MET A N 1
ATOM 760 C CA . MET A 1 100 ? 1.638 -0.208 -1.892 1.00 90.44 100 MET A CA 1
ATOM 761 C C . MET A 1 100 ? 0.620 0.004 -0.780 1.00 90.44 100 MET A C 1
ATOM 763 O O . MET A 1 100 ? 0.373 1.140 -0.378 1.00 90.44 100 MET A O 1
ATOM 767 N N . ASN A 1 101 ? 0.085 -1.080 -0.207 1.00 90.38 101 ASN A N 1
ATOM 768 C CA . ASN A 1 101 ? -0.670 -0.954 1.038 1.00 90.38 101 ASN A CA 1
ATOM 769 C C . ASN A 1 101 ? 0.303 -0.730 2.193 1.00 90.38 101 ASN A C 1
ATOM 771 O O . ASN A 1 101 ? 1.067 -1.629 2.550 1.00 90.38 101 ASN A O 1
ATOM 775 N N . LEU A 1 102 ? 0.257 0.456 2.786 1.00 91.06 102 LEU A N 1
ATOM 776 C CA . LEU A 1 102 ? 1.095 0.811 3.919 1.00 91.06 102 LEU A CA 1
ATOM 777 C C . LEU A 1 102 ? 0.730 -0.030 5.144 1.00 91.06 102 LEU A C 1
ATOM 779 O O . LEU A 1 102 ? -0.443 -0.253 5.455 1.00 91.06 102 LEU A O 1
ATOM 783 N N . THR A 1 103 ? 1.753 -0.470 5.867 1.00 89.81 103 THR A N 1
ATOM 784 C CA . THR A 1 103 ? 1.609 -1.186 7.137 1.00 89.81 103 THR A CA 1
ATOM 785 C C . THR A 1 103 ? 1.729 -0.228 8.320 1.00 89.81 103 THR A C 1
ATOM 787 O O . THR A 1 103 ? 2.234 0.885 8.159 1.00 89.81 103 THR A O 1
ATOM 790 N N . PRO A 1 104 ? 1.299 -0.627 9.531 1.00 89.25 104 PRO A N 1
ATOM 791 C CA . PRO A 1 104 ? 1.614 0.118 10.744 1.00 89.25 104 PRO A CA 1
ATOM 792 C C . PRO A 1 104 ? 3.120 0.308 10.907 1.00 89.25 104 PRO A C 1
ATOM 794 O O . PRO A 1 104 ? 3.892 -0.607 10.618 1.00 89.25 104 PRO A O 1
ATOM 797 N N . CYS A 1 105 ? 3.522 1.478 11.395 1.00 89.62 105 CYS A N 1
ATOM 798 C CA . CYS A 1 105 ? 4.915 1.733 11.736 1.00 89.62 105 CYS A CA 1
ATOM 799 C C . CYS A 1 105 ? 5.350 0.827 12.898 1.00 89.62 105 CYS A C 1
ATOM 801 O O . CYS A 1 105 ? 4.651 0.718 13.908 1.00 89.62 105 CYS A O 1
ATOM 803 N N . ALA A 1 106 ? 6.529 0.218 12.795 1.00 86.88 106 ALA A N 1
ATOM 804 C CA . ALA A 1 106 ? 7.141 -0.561 13.865 1.00 86.88 106 ALA A CA 1
ATOM 805 C C . ALA A 1 106 ? 7.625 0.330 15.022 1.00 86.88 106 ALA A C 1
ATOM 807 O O . ALA A 1 106 ? 7.728 -0.124 16.161 1.00 86.88 106 ALA A O 1
ATOM 808 N N . ASN A 1 107 ? 7.956 1.593 14.739 1.00 86.44 107 ASN A N 1
ATOM 809 C CA . ASN A 1 107 ? 8.378 2.582 15.729 1.00 86.44 107 ASN A CA 1
ATOM 810 C C . ASN A 1 107 ? 8.144 4.020 15.226 1.00 86.44 107 ASN A C 1
ATOM 812 O O . ASN A 1 107 ? 7.809 4.244 14.068 1.00 86.44 107 ASN A O 1
ATOM 816 N N . SER A 1 108 ? 8.360 5.009 16.096 1.00 83.44 108 SER A N 1
ATOM 817 C CA . SER A 1 108 ? 8.110 6.431 15.809 1.00 83.44 108 SER A CA 1
ATOM 818 C C . SER A 1 108 ? 9.122 7.102 14.873 1.00 83.44 108 SER A C 1
ATOM 820 O O . SER A 1 108 ? 8.982 8.291 14.600 1.00 83.44 108 SER A O 1
ATOM 822 N N . THR A 1 109 ? 10.165 6.392 14.436 1.00 84.06 109 THR A N 1
ATOM 823 C CA . THR A 1 109 ? 11.177 6.913 13.496 1.00 84.06 109 THR A CA 1
ATOM 824 C C . THR A 1 109 ? 10.981 6.405 12.073 1.00 84.06 109 THR A C 1
ATOM 826 O O . THR A 1 109 ? 11.646 6.884 11.157 1.00 84.06 109 THR A O 1
ATOM 829 N N . GLU A 1 110 ? 10.079 5.442 11.888 1.00 84.19 110 GLU A N 1
ATOM 830 C CA . GLU A 1 110 ? 9.733 4.924 10.575 1.00 84.19 110 GLU A CA 1
ATOM 831 C C . GLU A 1 110 ? 8.882 5.939 9.802 1.00 84.19 110 GLU A C 1
ATOM 833 O O . GLU A 1 110 ? 8.079 6.679 10.374 1.00 84.19 110 GLU A O 1
ATOM 838 N N . VAL A 1 111 ? 9.099 5.982 8.491 1.00 83.75 111 VAL A N 1
ATOM 839 C CA . VAL A 1 111 ? 8.402 6.859 7.550 1.00 83.75 111 VAL A CA 1
ATOM 840 C C . VAL A 1 111 ? 7.696 6.009 6.500 1.00 83.75 111 VAL A C 1
ATOM 842 O O . VAL A 1 111 ? 8.031 4.841 6.319 1.00 83.75 111 VAL A O 1
ATOM 845 N N . ASP A 1 112 ? 6.714 6.600 5.821 1.00 87.31 112 ASP A N 1
ATOM 846 C CA . ASP A 1 112 ? 5.895 5.934 4.802 1.00 87.31 112 ASP A CA 1
ATOM 847 C C . ASP A 1 112 ? 5.130 4.701 5.333 1.00 87.31 112 ASP A C 1
ATOM 849 O O . ASP A 1 112 ? 5.072 3.645 4.708 1.00 87.31 112 ASP A O 1
ATOM 853 N N . CYS A 1 113 ? 4.531 4.849 6.518 1.00 89.94 113 CYS A N 1
ATOM 854 C CA . CYS A 1 113 ? 3.758 3.829 7.230 1.00 89.94 113 CYS A CA 1
ATOM 855 C C . CYS A 1 113 ? 2.592 4.468 8.012 1.00 89.94 113 CYS A C 1
ATOM 857 O O . CYS A 1 113 ? 2.501 5.691 8.153 1.00 89.94 113 CYS A O 1
ATOM 859 N N . ILE A 1 114 ? 1.676 3.648 8.535 1.00 89.69 114 ILE A N 1
ATOM 860 C CA . ILE A 1 114 ? 0.537 4.112 9.341 1.00 89.69 114 ILE A CA 1
ATOM 861 C C . ILE A 1 114 ? 1.006 4.342 10.784 1.00 89.69 114 ILE A C 1
ATOM 863 O O . ILE A 1 114 ? 1.223 3.393 11.538 1.00 89.69 114 ILE A O 1
ATOM 867 N N . ALA A 1 115 ? 1.135 5.609 11.183 1.00 88.00 115 ALA A N 1
ATOM 868 C CA . ALA A 1 115 ? 1.602 5.985 12.522 1.00 88.00 115 ALA A CA 1
ATOM 869 C C . ALA A 1 115 ? 0.570 5.727 13.636 1.00 88.00 115 ALA A C 1
ATOM 871 O O . ALA A 1 115 ? 0.936 5.546 14.796 1.00 88.00 115 ALA A O 1
ATOM 872 N N . GLY A 1 116 ? -0.723 5.717 13.307 1.00 86.06 116 GLY A N 1
ATOM 873 C CA . GLY A 1 116 ? -1.779 5.450 14.275 1.00 86.06 116 GLY A CA 1
ATOM 874 C C . GLY A 1 116 ? -3.177 5.584 13.690 1.00 86.06 116 GLY A C 1
ATOM 875 O O . GLY A 1 116 ? -3.375 6.180 12.633 1.00 86.06 116 GLY A O 1
ATOM 876 N N . ILE A 1 117 ? -4.148 5.024 14.409 1.00 87.25 117 ILE A N 1
ATOM 877 C CA . ILE A 1 117 ? -5.574 5.122 14.104 1.00 87.25 117 ILE A CA 1
ATOM 878 C C . ILE A 1 117 ? -6.257 5.725 15.325 1.00 87.25 117 ILE A C 1
ATOM 880 O O . ILE A 1 117 ? -6.102 5.235 16.444 1.00 87.25 117 ILE A O 1
ATOM 884 N N . THR A 1 118 ? -7.027 6.784 15.098 1.00 88.81 118 THR A N 1
ATOM 885 C CA . THR A 1 118 ? -7.759 7.496 16.144 1.00 88.81 118 THR A CA 1
ATOM 886 C C . THR A 1 118 ? -9.251 7.404 15.882 1.00 88.81 118 THR A C 1
ATOM 888 O O . THR A 1 118 ? -9.719 7.629 14.768 1.00 88.81 118 THR A O 1
ATOM 891 N N . THR A 1 119 ? -10.014 7.125 16.932 1.00 88.31 119 THR A N 1
ATOM 892 C CA . THR A 1 119 ? -11.474 7.145 16.916 1.00 88.31 119 THR A CA 1
ATOM 893 C C . THR A 1 119 ? -12.006 8.234 17.829 1.00 88.31 119 THR A C 1
ATOM 895 O O . THR A 1 119 ? -11.410 8.546 18.859 1.00 88.31 119 THR A O 1
ATOM 898 N N . LYS A 1 120 ? -13.139 8.827 17.445 1.00 88.38 120 LYS A N 1
ATOM 899 C CA . LYS A 1 120 ? -13.855 9.817 18.248 1.00 88.38 120 LYS A CA 1
ATOM 900 C C . LYS A 1 120 ? -15.298 9.377 18.419 1.00 88.38 120 LYS A C 1
ATOM 902 O O . LYS A 1 120 ? -16.023 9.217 17.440 1.00 88.38 120 LYS A O 1
ATOM 907 N N . ASN A 1 121 ? -15.726 9.231 19.665 1.00 85.88 121 ASN A N 1
ATOM 908 C CA . ASN A 1 121 ? -17.125 9.020 19.983 1.00 85.88 121 ASN A CA 1
ATOM 909 C C . ASN A 1 121 ? -17.893 10.328 19.739 1.00 85.88 121 ASN A C 1
ATOM 911 O O . ASN A 1 121 ? -17.591 11.356 20.346 1.00 85.88 121 ASN A O 1
ATOM 915 N N . LEU A 1 122 ? -18.876 10.302 18.840 1.00 85.81 122 LEU A N 1
ATOM 916 C CA . LEU A 1 122 ? -19.627 11.502 18.459 1.00 85.81 122 LEU A CA 1
ATOM 917 C C . LEU A 1 122 ? -20.636 11.952 19.526 1.00 85.81 122 LEU A C 1
ATOM 919 O O . LEU A 1 122 ? -21.037 13.110 19.524 1.00 85.81 122 LEU A O 1
ATOM 923 N N . THR A 1 123 ? -21.017 11.068 20.450 1.00 88.31 123 THR A N 1
ATOM 924 C CA . THR A 1 123 ? -21.946 11.371 21.545 1.00 88.31 123 THR A CA 1
ATOM 925 C C . THR A 1 123 ? -21.221 11.953 22.755 1.00 88.31 123 THR A C 1
ATOM 927 O O . THR A 1 123 ? -21.661 12.952 23.313 1.00 88.31 123 THR A O 1
ATOM 930 N N . THR A 1 124 ? -20.108 11.342 23.170 1.00 87.56 124 THR A N 1
ATOM 931 C CA . THR A 1 124 ? -19.361 11.752 24.374 1.00 87.56 124 THR A CA 1
ATOM 932 C C . THR A 1 124 ? -18.186 12.678 24.071 1.00 87.56 124 THR A C 1
ATOM 934 O O . THR A 1 124 ? -17.617 13.270 24.982 1.00 87.56 124 THR A O 1
ATOM 937 N N . GLY A 1 125 ? -17.780 12.784 22.804 1.00 88.00 125 GLY A N 1
ATOM 938 C CA . GLY A 1 125 ? -16.581 13.509 22.384 1.00 88.00 125 GLY A CA 1
ATOM 939 C C . GLY A 1 125 ? -15.264 12.801 22.714 1.00 88.00 125 GLY A C 1
ATOM 940 O O . GLY A 1 125 ? -14.209 13.322 22.352 1.00 88.00 125 GLY A O 1
ATOM 941 N N . ALA A 1 126 ? -15.302 11.634 23.369 1.00 87.69 126 ALA A N 1
ATOM 942 C CA . ALA A 1 126 ? -14.111 10.901 23.787 1.00 87.69 126 ALA A CA 1
ATOM 943 C C . ALA A 1 126 ? -13.269 10.455 22.583 1.00 87.69 126 ALA A C 1
ATOM 945 O O . ALA A 1 126 ? -13.802 9.909 21.616 1.00 87.69 126 ALA A O 1
ATOM 946 N N . VAL A 1 127 ? -11.956 10.667 22.666 1.00 88.88 127 VAL A N 1
ATOM 947 C CA . VAL A 1 127 ? -10.981 10.264 21.646 1.00 88.88 127 VAL A CA 1
ATOM 948 C C . VAL A 1 127 ? -10.191 9.060 22.153 1.00 88.88 127 VAL A C 1
ATOM 950 O O . VAL A 1 127 ? -9.739 9.055 23.295 1.00 88.88 127 VAL A O 1
ATOM 953 N N . SER A 1 128 ? -10.027 8.046 21.308 1.00 87.00 128 SER A N 1
ATOM 954 C CA . SER A 1 128 ? -9.291 6.816 21.605 1.00 87.00 128 SER A CA 1
ATOM 955 C C . SER A 1 128 ? -8.314 6.511 20.476 1.00 87.00 128 SER A C 1
ATOM 957 O O . SER A 1 128 ? -8.696 6.516 19.309 1.00 87.00 128 SER A O 1
ATOM 959 N N . ASN A 1 129 ? -7.068 6.200 20.831 1.00 84.50 129 ASN A N 1
ATOM 960 C CA . ASN A 1 129 ? -6.032 5.726 19.904 1.00 84.50 129 ASN A CA 1
ATOM 961 C C . ASN A 1 129 ? -5.770 4.220 20.067 1.00 84.50 129 ASN A C 1
ATOM 963 O O . ASN A 1 129 ? -4.730 3.718 19.650 1.00 84.50 129 ASN A O 1
ATOM 967 N N . SER A 1 130 ? -6.670 3.510 20.753 1.00 84.44 130 SER A N 1
ATOM 968 C CA . SER A 1 130 ? -6.506 2.089 21.035 1.00 84.44 130 SER A CA 1
ATOM 969 C C . SER A 1 130 ? -7.034 1.266 19.868 1.00 84.44 130 SER A C 1
ATOM 971 O O . SER A 1 130 ? -8.235 1.269 19.593 1.00 84.44 130 SER A O 1
ATOM 973 N N . PHE A 1 131 ? -6.134 0.557 19.198 1.00 89.50 131 PHE A N 1
ATOM 974 C CA . PHE A 1 131 ? -6.461 -0.454 18.204 1.00 89.50 131 PHE A CA 1
ATOM 975 C C . PHE A 1 131 ? -5.488 -1.624 18.341 1.00 89.50 131 PHE A C 1
ATOM 977 O O . PHE A 1 131 ? -4.348 -1.452 18.771 1.00 89.50 131 PHE A O 1
ATOM 984 N N . THR A 1 132 ? -5.938 -2.819 17.972 1.00 91.81 132 THR A N 1
ATOM 985 C CA . THR A 1 132 ? -5.100 -4.024 17.966 1.00 91.81 132 THR A CA 1
ATOM 986 C C . THR A 1 132 ? -5.012 -4.563 16.542 1.00 91.81 132 THR A C 1
ATOM 988 O O . THR A 1 132 ? -6.046 -4.976 16.012 1.00 91.81 132 THR A O 1
ATOM 991 N N . PRO A 1 133 ? -3.830 -4.568 15.895 1.00 90.94 133 PRO A N 1
ATOM 992 C CA . PRO A 1 133 ? -3.645 -5.240 14.611 1.00 90.94 133 PRO A CA 1
ATOM 993 C C . PRO A 1 133 ? -4.006 -6.727 14.687 1.00 90.94 133 PRO A C 1
ATOM 995 O O . PRO A 1 133 ? -3.704 -7.388 15.678 1.00 90.94 133 PRO A O 1
ATOM 998 N N . ARG A 1 134 ? -4.632 -7.248 13.629 1.00 92.31 134 ARG A N 1
ATOM 999 C CA . ARG A 1 134 ? -5.068 -8.647 13.484 1.00 92.31 134 ARG A CA 1
ATOM 1000 C C . ARG A 1 134 ? -4.409 -9.305 12.256 1.00 92.31 134 ARG A C 1
ATOM 1002 O O . ARG A 1 134 ? -5.106 -9.641 11.294 1.00 92.31 134 ARG A O 1
ATOM 1009 N N . PRO A 1 135 ? -3.064 -9.413 12.219 1.00 87.88 135 PRO A N 1
ATOM 1010 C CA . PRO A 1 135 ? -2.332 -9.905 11.049 1.00 87.88 135 PRO A CA 1
ATOM 1011 C C . PRO A 1 135 ? -2.655 -11.361 10.695 1.00 87.88 135 PRO A C 1
ATOM 1013 O O . PRO A 1 135 ? -2.562 -11.737 9.530 1.00 87.88 135 PRO A O 1
ATOM 1016 N N . GLU A 1 136 ? -3.098 -12.168 11.659 1.00 89.69 136 GLU A N 1
ATOM 1017 C CA . GLU A 1 136 ? -3.487 -13.565 11.445 1.00 89.69 136 GLU A CA 1
ATOM 1018 C C . GLU A 1 136 ? -4.676 -13.718 10.479 1.00 89.69 136 GLU A C 1
ATOM 1020 O O . GLU A 1 136 ? -4.903 -14.790 9.927 1.00 89.69 136 GLU A O 1
ATOM 1025 N N . LEU A 1 137 ? -5.435 -12.642 10.240 1.00 86.50 137 LEU A N 1
ATOM 1026 C CA . LEU A 1 137 ? -6.542 -12.633 9.282 1.00 86.50 137 LEU A CA 1
ATOM 1027 C C . LEU A 1 137 ? -6.080 -12.438 7.832 1.00 86.50 137 LEU A C 1
ATOM 1029 O O . LEU A 1 137 ? -6.849 -12.708 6.911 1.00 86.50 137 LEU A O 1
ATOM 1033 N N . THR A 1 138 ? -4.853 -11.955 7.612 1.00 83.06 138 THR A N 1
ATOM 1034 C CA . THR A 1 138 ? -4.348 -11.600 6.274 1.00 83.06 138 THR A CA 1
ATOM 1035 C C . THR A 1 138 ? -2.959 -12.158 5.963 1.00 83.06 138 THR A C 1
ATOM 1037 O O . THR A 1 138 ? -2.483 -12.001 4.840 1.00 83.06 138 THR A O 1
ATOM 1040 N N . GLU A 1 139 ? -2.313 -12.862 6.899 1.00 82.19 139 GLU A N 1
ATOM 1041 C CA . GLU A 1 139 ? -0.962 -13.424 6.741 1.00 82.19 139 GLU A CA 1
ATOM 1042 C C . GLU A 1 139 ? -0.811 -14.322 5.502 1.00 82.19 139 GLU A C 1
ATOM 1044 O O . GLU A 1 139 ? 0.178 -14.219 4.777 1.00 82.19 139 GLU A O 1
ATOM 1049 N N . ASN A 1 140 ? -1.836 -15.122 5.196 1.00 79.94 140 ASN A N 1
ATOM 1050 C CA . ASN A 1 140 ? -1.820 -16.102 4.106 1.00 79.94 140 ASN A CA 1
ATOM 1051 C C . ASN A 1 140 ? -1.979 -15.486 2.708 1.00 79.94 140 ASN A C 1
ATOM 1053 O O . ASN A 1 140 ? -1.977 -16.214 1.718 1.00 79.94 140 ASN A O 1
ATOM 1057 N N . PHE A 1 141 ? -2.150 -14.164 2.598 1.00 78.81 141 PHE A N 1
ATOM 1058 C CA . PHE A 1 141 ? -2.357 -13.514 1.301 1.00 78.81 141 PHE A CA 1
ATOM 1059 C C . PHE A 1 141 ? -1.061 -13.381 0.500 1.00 78.81 141 PHE A C 1
ATOM 1061 O O . PHE A 1 141 ? -1.136 -13.166 -0.708 1.00 78.81 141 PHE A O 1
ATOM 1068 N N . ASP A 1 142 ? 0.102 -13.490 1.159 1.00 79.56 142 ASP A N 1
ATOM 1069 C CA . ASP A 1 142 ? 1.428 -13.315 0.553 1.00 79.56 142 ASP A CA 1
ATOM 1070 C C . ASP A 1 142 ? 1.464 -12.116 -0.416 1.00 79.56 142 ASP A C 1
ATOM 1072 O O . ASP A 1 142 ? 1.929 -12.201 -1.553 1.00 79.56 142 ASP A O 1
ATOM 1076 N N . ALA A 1 143 ? 0.908 -10.975 -0.000 1.00 81.56 143 ALA A N 1
ATOM 1077 C CA . ALA A 1 143 ? 0.831 -9.776 -0.832 1.00 81.56 143 ALA A CA 1
ATOM 1078 C C . ALA A 1 143 ? 2.044 -8.858 -0.637 1.00 81.56 143 ALA A C 1
ATOM 1080 O O . ALA A 1 143 ? 2.269 -7.982 -1.464 1.00 81.56 143 ALA A O 1
ATOM 1081 N N . ALA A 1 144 ? 2.851 -9.077 0.405 1.00 89.38 144 ALA A N 1
ATOM 1082 C CA . ALA A 1 144 ? 3.962 -8.200 0.756 1.00 89.38 144 ALA A CA 1
ATOM 1083 C C . ALA A 1 144 ? 4.951 -7.988 -0.406 1.00 89.38 144 ALA A C 1
ATOM 1085 O O . ALA A 1 144 ? 5.327 -8.934 -1.110 1.00 89.38 144 ALA A O 1
ATOM 1086 N N . VAL A 1 145 ? 5.385 -6.739 -0.572 1.00 92.50 145 VAL A N 1
ATOM 1087 C CA . VAL A 1 145 ? 6.413 -6.305 -1.521 1.00 92.50 145 VAL A CA 1
ATOM 1088 C C . VAL A 1 145 ? 7.411 -5.437 -0.772 1.00 92.50 145 VAL A C 1
ATOM 1090 O O . VAL A 1 145 ? 7.052 -4.457 -0.117 1.00 92.50 145 VAL A O 1
ATOM 1093 N N . LYS A 1 146 ? 8.687 -5.795 -0.885 1.00 94.50 146 LYS A N 1
ATOM 1094 C CA . LYS A 1 146 ? 9.780 -5.023 -0.307 1.00 94.50 146 LYS A CA 1
ATOM 1095 C C . LYS A 1 146 ? 10.094 -3.834 -1.215 1.00 94.50 146 LYS A C 1
ATOM 1097 O O . LYS A 1 146 ? 10.567 -4.016 -2.338 1.00 94.50 146 LYS A O 1
ATOM 1102 N N . GLY A 1 147 ? 9.834 -2.635 -0.711 1.00 92.94 147 GLY A N 1
ATOM 1103 C CA . GLY A 1 147 ? 10.149 -1.381 -1.382 1.00 92.94 147 GLY A CA 1
ATOM 1104 C C . GLY A 1 147 ? 11.599 -0.947 -1.182 1.00 92.94 147 GLY A C 1
ATOM 1105 O O . GLY A 1 147 ? 12.450 -1.698 -0.700 1.00 92.94 147 GLY A O 1
ATOM 1106 N N . ASP A 1 148 ? 11.860 0.303 -1.543 1.00 91.88 148 ASP A N 1
ATOM 1107 C CA . ASP A 1 148 ? 13.085 1.032 -1.232 1.00 91.88 148 ASP A CA 1
ATOM 1108 C C . ASP A 1 148 ? 12.727 2.492 -0.886 1.00 91.88 148 ASP A C 1
ATOM 1110 O O . ASP A 1 148 ? 12.639 3.354 -1.773 1.00 91.88 148 ASP A O 1
ATOM 1114 N N . PRO A 1 149 ? 12.507 2.790 0.410 1.00 90.38 149 PRO A N 1
ATOM 1115 C CA . PRO A 1 149 ? 12.138 4.134 0.849 1.00 90.38 149 PRO A CA 1
ATOM 1116 C C . PRO A 1 149 ? 13.193 5.190 0.496 1.00 90.38 149 PRO A C 1
ATOM 1118 O O . PRO A 1 149 ? 12.864 6.361 0.307 1.00 90.38 149 PRO A O 1
ATOM 1121 N N . SER A 1 150 ? 14.464 4.798 0.316 1.00 89.94 150 SER A N 1
ATOM 1122 C CA . SER A 1 150 ? 15.537 5.740 -0.034 1.00 89.94 150 SER A CA 1
ATOM 1123 C C . SER A 1 150 ? 15.303 6.421 -1.386 1.00 89.94 150 SER A C 1
ATOM 1125 O O . SER A 1 150 ? 15.735 7.562 -1.596 1.00 89.94 150 SER A O 1
ATOM 1127 N N . ILE A 1 151 ? 14.547 5.767 -2.271 1.00 91.31 151 ILE A N 1
ATOM 1128 C CA . ILE A 1 151 ? 14.140 6.280 -3.577 1.00 91.31 151 ILE A CA 1
ATOM 1129 C C . ILE A 1 151 ? 12.637 6.575 -3.663 1.00 91.31 151 ILE A C 1
ATOM 1131 O O . ILE A 1 151 ? 12.138 6.783 -4.763 1.00 91.31 151 ILE A O 1
ATOM 1135 N N . GLY A 1 152 ? 11.927 6.636 -2.532 1.00 90.44 152 GLY A N 1
ATOM 1136 C CA . GLY A 1 152 ? 10.505 6.996 -2.475 1.00 90.44 152 GLY A CA 1
ATOM 1137 C C . GLY A 1 152 ? 9.524 5.846 -2.715 1.00 90.44 152 GLY A C 1
ATOM 1138 O O . GLY A 1 152 ? 8.363 6.113 -3.005 1.00 90.44 152 GLY A O 1
ATOM 1139 N N . LEU A 1 153 ? 9.967 4.584 -2.624 1.00 93.00 153 LEU A N 1
ATOM 1140 C CA . LEU A 1 153 ? 9.081 3.419 -2.705 1.00 93.00 153 LEU A CA 1
ATOM 1141 C C . LEU A 1 153 ? 8.905 2.780 -1.319 1.00 93.00 153 LEU A C 1
ATOM 1143 O O . LEU A 1 153 ? 9.826 2.097 -0.866 1.00 93.00 153 LEU A O 1
ATOM 1147 N N . PRO A 1 154 ? 7.758 2.929 -0.643 1.00 93.69 154 PRO A N 1
ATOM 1148 C CA . PRO A 1 154 ? 7.539 2.279 0.644 1.00 93.69 154 PRO A CA 1
ATOM 1149 C C . PRO A 1 154 ? 7.484 0.757 0.538 1.00 93.69 154 PRO A C 1
ATOM 1151 O O . PRO A 1 154 ? 7.258 0.186 -0.531 1.00 93.69 154 PRO A O 1
ATOM 1154 N N . ASN A 1 155 ? 7.655 0.090 1.680 1.00 93.38 155 ASN A N 1
ATOM 1155 C CA . ASN A 1 155 ? 7.273 -1.311 1.793 1.00 93.38 155 ASN A CA 1
ATOM 1156 C C . ASN A 1 155 ? 5.749 -1.412 1.746 1.00 93.38 155 ASN A C 1
ATOM 1158 O O . ASN A 1 155 ? 5.056 -0.694 2.463 1.00 93.38 155 ASN A O 1
ATOM 1162 N N . GLY A 1 156 ? 5.239 -2.327 0.929 1.00 92.31 156 GLY A N 1
ATOM 1163 C CA . GLY A 1 156 ? 3.822 -2.647 0.914 1.00 92.31 156 GLY A CA 1
ATOM 1164 C C . GLY A 1 156 ? 3.563 -3.988 1.592 1.00 92.31 156 GLY A C 1
ATOM 1165 O O . GLY A 1 156 ? 4.323 -4.946 1.430 1.00 92.31 156 GLY A O 1
ATOM 1166 N N . GLY A 1 157 ? 2.485 -4.064 2.362 1.00 89.75 157 GLY A N 1
ATOM 1167 C CA . GLY A 1 157 ? 2.116 -5.239 3.142 1.00 89.75 157 GLY A CA 1
ATOM 1168 C C . GLY A 1 157 ? 0.834 -5.915 2.681 1.00 89.75 157 GLY A C 1
ATOM 1169 O O . GLY A 1 157 ? 0.250 -5.597 1.642 1.00 89.75 157 GLY A O 1
ATOM 1170 N N . ASN A 1 158 ? 0.397 -6.870 3.498 1.00 86.31 158 ASN A N 1
ATOM 1171 C CA . ASN A 1 158 ? -0.948 -7.425 3.418 1.00 86.31 158 ASN A CA 1
ATOM 1172 C C . ASN A 1 158 ? -1.983 -6.373 3.865 1.00 86.31 158 ASN A C 1
ATOM 1174 O O . ASN A 1 158 ? -1.627 -5.450 4.603 1.00 86.31 158 ASN A O 1
ATOM 1178 N N . PRO A 1 159 ? -3.262 -6.514 3.469 1.00 82.44 159 PRO A N 1
ATOM 1179 C CA . PRO A 1 159 ? -4.345 -5.718 4.037 1.00 82.44 159 PRO A CA 1
ATOM 1180 C C . PRO A 1 159 ? -4.297 -5.672 5.568 1.00 82.44 159 PRO A C 1
ATOM 1182 O O . PRO A 1 159 ? -4.118 -6.700 6.229 1.00 82.44 159 PRO A O 1
ATOM 1185 N N . LEU A 1 160 ? -4.485 -4.476 6.129 1.00 88.62 160 LEU A N 1
ATOM 1186 C CA . LEU A 1 160 ? -4.468 -4.257 7.568 1.00 88.62 160 LEU A CA 1
ATOM 1187 C C . LEU A 1 160 ? -5.878 -4.418 8.137 1.00 88.62 160 LEU A C 1
ATOM 1189 O O . LEU A 1 160 ? -6.747 -3.581 7.906 1.00 88.62 160 LEU A O 1
ATOM 1193 N N . VAL A 1 161 ? -6.091 -5.462 8.935 1.00 90.62 161 VAL A N 1
ATOM 1194 C CA . VAL A 1 161 ? -7.282 -5.581 9.785 1.00 90.62 161 VAL A CA 1
ATOM 1195 C C . VAL A 1 161 ? -6.908 -5.198 11.211 1.00 90.62 161 VAL A C 1
ATOM 1197 O O . VAL A 1 161 ? -5.866 -5.613 11.720 1.00 90.62 161 VAL A O 1
ATOM 1200 N N . VAL A 1 162 ? -7.752 -4.404 11.863 1.00 93.12 162 VAL A N 1
ATOM 1201 C CA . VAL A 1 162 ? -7.586 -3.979 13.256 1.00 93.12 162 VAL A CA 1
ATOM 1202 C C . VAL A 1 162 ? -8.871 -4.211 14.042 1.00 93.12 162 VAL A C 1
ATOM 1204 O O . VAL A 1 162 ? -9.963 -4.096 13.499 1.00 93.12 162 VAL A O 1
ATOM 1207 N N . SER A 1 163 ? -8.749 -4.510 15.330 1.00 94.56 163 SER A N 1
ATOM 1208 C CA . SER A 1 163 ? -9.852 -4.440 16.293 1.00 94.56 163 SER A CA 1
ATOM 1209 C C . SER A 1 163 ? -9.838 -3.070 16.969 1.00 94.56 163 SER A C 1
ATOM 1211 O O . SER A 1 163 ? -8.780 -2.606 17.409 1.00 94.56 163 SER A O 1
ATOM 1213 N N . ILE A 1 164 ? -11.002 -2.423 17.040 1.00 92.31 164 ILE A N 1
ATOM 1214 C CA . ILE A 1 164 ? -11.212 -1.137 17.713 1.00 92.31 164 ILE A CA 1
ATOM 1215 C C . ILE A 1 164 ? -12.407 -1.263 18.676 1.00 92.31 164 ILE A C 1
ATOM 1217 O O . ILE A 1 164 ? -13.521 -0.848 18.346 1.00 92.31 164 ILE A O 1
ATOM 1221 N N . PRO A 1 165 ? -12.203 -1.792 19.900 1.00 90.75 165 PRO A N 1
ATOM 1222 C CA . PRO A 1 165 ? -13.298 -2.070 20.834 1.00 90.75 165 PRO A CA 1
ATOM 1223 C C . PRO A 1 165 ? -14.121 -0.833 21.217 1.00 90.75 165 PRO A C 1
ATOM 1225 O O . PRO A 1 165 ? -15.324 -0.924 21.453 1.00 90.75 165 PRO A O 1
ATOM 1228 N N . SER A 1 166 ? -13.490 0.348 21.257 1.00 87.12 166 SER A N 1
ATOM 1229 C CA . SER A 1 166 ? -14.169 1.613 21.572 1.00 87.12 166 SER A CA 1
ATOM 1230 C C . SER A 1 166 ? -15.112 2.104 20.470 1.00 87.12 166 SER A C 1
ATOM 1232 O O . SER A 1 166 ? -15.839 3.073 20.687 1.00 87.12 166 SER A O 1
ATOM 1234 N N . ALA A 1 167 ? -15.085 1.472 19.298 1.00 87.25 167 ALA A N 1
ATOM 1235 C CA . ALA A 1 167 ? -15.882 1.827 18.138 1.00 87.25 167 ALA A CA 1
ATOM 1236 C C . ALA A 1 167 ? -16.554 0.583 17.537 1.00 87.25 167 ALA A C 1
ATOM 1238 O O . ALA A 1 167 ? -16.527 0.406 16.336 1.00 87.25 167 ALA A O 1
ATOM 1239 N N . ALA A 1 168 ? -17.141 -0.304 18.341 1.00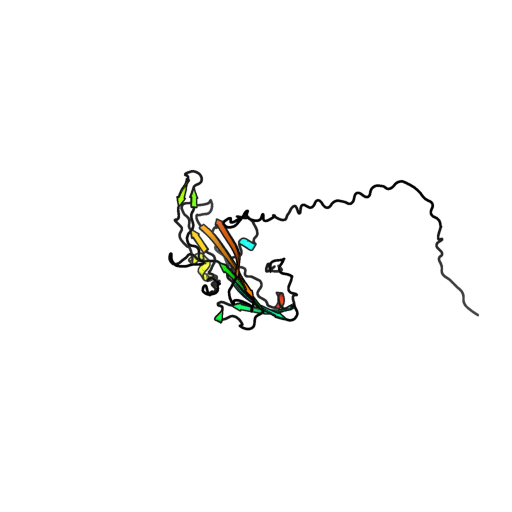 90.62 168 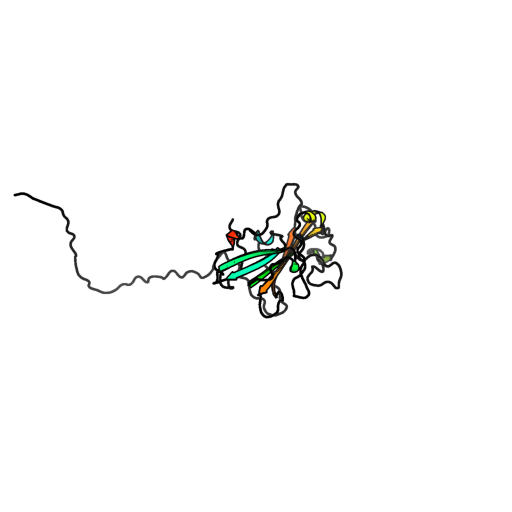ALA A N 1
ATOM 1240 C CA . ALA A 1 168 ? -17.833 -1.473 17.794 1.00 90.62 168 ALA A CA 1
ATOM 1241 C C . ALA A 1 168 ? -19.027 -1.089 16.890 1.00 90.62 168 ALA A C 1
ATOM 1243 O O . ALA A 1 168 ? -19.769 -0.143 17.170 1.00 90.62 168 ALA A O 1
ATOM 1244 N N . HIS A 1 169 ? -19.237 -1.866 15.827 1.00 88.06 169 HIS A N 1
ATOM 1245 C CA . HIS A 1 169 ? -20.408 -1.824 14.951 1.00 88.06 169 HIS A CA 1
ATOM 1246 C C . HIS A 1 169 ? -21.292 -3.064 15.173 1.00 88.06 169 HIS A C 1
ATOM 1248 O O . HIS A 1 169 ? -20.985 -3.946 15.972 1.00 88.06 169 HIS A O 1
ATOM 1254 N N . SER A 1 170 ? -22.418 -3.158 14.461 1.00 89.56 170 SER A N 1
ATOM 1255 C CA . SER A 1 170 ? -23.427 -4.218 14.661 1.00 89.56 170 SER A CA 1
ATOM 1256 C C . SER A 1 170 ? -22.921 -5.653 14.466 1.00 89.56 170 SER A C 1
ATOM 1258 O O . SER A 1 170 ? -23.606 -6.591 14.861 1.00 89.56 170 SER A O 1
ATOM 1260 N N . ALA A 1 171 ? -21.750 -5.827 13.856 1.00 86.44 171 ALA A N 1
ATOM 1261 C CA . ALA A 1 171 ? -21.203 -7.120 13.463 1.00 86.44 171 ALA A CA 1
ATOM 1262 C C . ALA A 1 171 ? -19.818 -7.409 14.077 1.00 86.44 171 ALA A C 1
ATOM 1264 O O . ALA A 1 171 ? -19.124 -8.320 13.625 1.00 86.44 171 ALA A O 1
ATOM 1265 N N . GLY A 1 172 ? -19.415 -6.635 15.092 1.00 91.44 172 GLY A N 1
ATOM 1266 C CA . GLY A 1 172 ? -18.140 -6.782 15.791 1.00 91.44 172 GLY A CA 1
ATOM 1267 C C . GLY A 1 172 ? -17.400 -5.457 15.949 1.00 91.44 172 GLY A C 1
ATOM 1268 O O . GLY A 1 172 ? -17.989 -4.381 15.897 1.00 91.44 172 GLY A O 1
ATOM 1269 N N . ASP A 1 173 ? -16.095 -5.545 16.164 1.00 93.06 173 ASP A N 1
ATOM 1270 C CA . ASP A 1 173 ? -15.194 -4.409 16.361 1.00 93.06 173 ASP A CA 1
ATOM 1271 C C . ASP A 1 173 ? -14.046 -4.388 15.341 1.00 93.06 173 ASP A C 1
ATOM 1273 O O . ASP A 1 173 ? -13.047 -3.698 15.548 1.00 93.06 173 ASP A O 1
ATOM 1277 N N . LEU A 1 174 ? -14.167 -5.163 14.259 1.00 92.62 174 LEU A N 1
ATOM 1278 C CA . LEU A 1 174 ? -13.127 -5.309 13.254 1.00 92.62 174 LEU A CA 1
ATOM 1279 C C . LEU A 1 174 ? -13.275 -4.273 12.149 1.00 92.62 174 LEU A C 1
ATOM 1281 O O . LEU A 1 174 ? -14.335 -4.080 11.560 1.00 92.62 174 LEU A O 1
ATOM 1285 N N . TYR A 1 175 ? -12.151 -3.666 11.809 1.00 90.75 175 TYR A N 1
ATOM 1286 C CA . TYR A 1 175 ? -12.041 -2.682 10.756 1.00 90.75 175 TYR A CA 1
ATOM 1287 C C . TYR A 1 175 ? -10.934 -3.073 9.793 1.00 90.75 175 TYR A C 1
ATOM 1289 O O . TYR A 1 175 ? -9.825 -3.408 10.201 1.00 90.75 175 TYR A O 1
ATOM 1297 N N . LEU A 1 176 ? -11.232 -2.999 8.504 1.00 88.31 176 LEU A N 1
ATOM 1298 C CA . LEU A 1 176 ? -10.261 -3.118 7.434 1.00 88.31 176 LEU A CA 1
ATOM 1299 C C . LEU A 1 176 ? -9.784 -1.720 7.053 1.00 88.31 176 LEU A C 1
ATOM 1301 O O . LEU A 1 176 ? -10.580 -0.861 6.674 1.00 88.31 176 LEU A O 1
ATOM 1305 N N . VAL A 1 177 ? -8.484 -1.497 7.179 1.00 88.19 177 VAL A N 1
ATOM 1306 C CA . VAL A 1 177 ? -7.823 -0.216 6.954 1.00 88.19 177 VAL A CA 1
ATOM 1307 C C . VAL A 1 177 ? -6.999 -0.330 5.681 1.00 88.19 177 VAL A C 1
ATOM 1309 O O . VAL A 1 177 ? -6.105 -1.170 5.579 1.00 88.19 177 VAL A O 1
ATOM 1312 N N . LYS A 1 178 ? -7.305 0.521 4.701 1.00 85.94 178 LYS A N 1
ATOM 1313 C CA . LYS A 1 178 ? -6.502 0.689 3.490 1.00 85.94 178 LYS A CA 1
ATOM 1314 C C . LYS A 1 178 ? -5.790 2.027 3.554 1.00 85.94 178 LYS A C 1
ATOM 1316 O O . LYS A 1 178 ? -6.456 3.059 3.606 1.00 85.94 178 LYS A O 1
ATOM 1321 N N . SER A 1 179 ? -4.473 1.999 3.452 1.00 87.94 179 SER A N 1
ATOM 1322 C CA . SER A 1 179 ? -3.663 3.164 3.109 1.00 87.94 179 SER A CA 1
ATOM 1323 C C . SER A 1 179 ? -2.865 2.790 1.874 1.00 87.94 179 SER A C 1
ATOM 1325 O O . SER A 1 179 ? -1.866 2.092 1.970 1.00 87.94 179 SER A O 1
ATOM 1327 N N . ASP A 1 180 ? -3.379 3.175 0.718 1.00 87.44 180 ASP A N 1
ATOM 1328 C CA . ASP A 1 180 ? -2.865 2.818 -0.596 1.00 87.44 180 ASP A CA 1
ATOM 1329 C C . ASP A 1 180 ? -1.968 3.936 -1.122 1.00 87.44 180 ASP A C 1
ATOM 1331 O O . ASP A 1 180 ? -2.424 5.069 -1.303 1.00 87.44 180 ASP A O 1
ATOM 1335 N N . PHE A 1 181 ? -0.694 3.611 -1.310 1.00 90.56 181 PHE A N 1
ATOM 1336 C CA . PHE A 1 181 ? 0.340 4.494 -1.820 1.00 90.56 181 PHE A CA 1
ATOM 1337 C C . PHE A 1 181 ? 0.641 4.110 -3.270 1.00 90.56 181 PHE A C 1
ATOM 1339 O O . PHE A 1 181 ? 1.383 3.159 -3.538 1.00 90.56 181 PHE A O 1
ATOM 1346 N N . PHE A 1 182 ? 0.063 4.865 -4.202 1.00 90.00 182 PHE A N 1
ATOM 1347 C CA . PHE A 1 182 ? 0.255 4.679 -5.632 1.00 90.00 182 PHE A CA 1
ATOM 1348 C C . PHE A 1 182 ? 1.344 5.614 -6.155 1.00 90.00 182 PHE A C 1
ATOM 1350 O O . PHE A 1 182 ? 1.309 6.829 -5.943 1.00 90.00 182 PHE A O 1
ATOM 1357 N N . THR A 1 183 ? 2.331 5.046 -6.834 1.00 91.12 183 THR A N 1
ATOM 1358 C CA . THR A 1 183 ? 3.532 5.753 -7.259 1.00 91.12 183 THR A CA 1
ATOM 1359 C C . THR A 1 183 ? 4.058 5.230 -8.584 1.00 91.12 183 THR A C 1
ATOM 1361 O O . THR A 1 183 ? 3.938 4.041 -8.884 1.00 91.12 183 THR A O 1
ATOM 1364 N N . HIS A 1 184 ? 4.725 6.088 -9.349 1.00 91.44 184 HIS A N 1
ATOM 1365 C CA . HIS A 1 184 ? 5.455 5.687 -10.541 1.00 91.44 184 HIS A CA 1
ATOM 1366 C C . HIS A 1 184 ? 6.897 6.179 -10.534 1.00 91.44 184 HIS A C 1
ATOM 1368 O O . HIS A 1 184 ? 7.267 7.130 -9.844 1.00 91.44 184 HIS A O 1
ATOM 1374 N N . ARG A 1 185 ? 7.720 5.540 -11.364 1.00 91.19 185 ARG A N 1
ATOM 1375 C CA . ARG A 1 185 ? 8.960 6.131 -11.862 1.00 91.19 185 ARG A CA 1
ATOM 1376 C C . ARG A 1 185 ? 9.178 5.770 -13.317 1.00 91.19 185 ARG A C 1
ATOM 1378 O O . ARG A 1 185 ? 8.927 4.636 -13.721 1.00 91.19 185 ARG A O 1
ATOM 1385 N N . ASP A 1 186 ? 9.745 6.697 -14.065 1.00 89.44 186 ASP A N 1
ATOM 1386 C CA . ASP A 1 186 ? 10.259 6.422 -15.400 1.00 89.44 186 ASP A CA 1
ATOM 1387 C C . ASP A 1 186 ? 11.723 5.984 -15.332 1.00 89.44 186 ASP A C 1
ATOM 1389 O O . ASP A 1 186 ? 12.434 6.227 -14.354 1.00 89.44 186 ASP A O 1
ATOM 1393 N N . ALA A 1 187 ? 12.215 5.381 -16.411 1.00 83.06 187 ALA A N 1
ATOM 1394 C CA . ALA A 1 187 ? 13.633 5.061 -16.565 1.00 83.06 187 ALA A CA 1
ATOM 1395 C C . ALA A 1 187 ? 14.548 6.315 -16.591 1.00 83.06 187 ALA A C 1
ATOM 1397 O O . ALA A 1 187 ? 15.770 6.178 -16.646 1.00 83.06 187 ALA A O 1
ATOM 1398 N N . GLY A 1 188 ? 13.979 7.533 -16.554 1.00 71.94 188 GLY A N 1
ATOM 1399 C CA . GLY A 1 188 ? 14.674 8.822 -16.640 1.00 71.94 188 GLY A CA 1
ATOM 1400 C C . GLY A 1 188 ? 14.645 9.722 -15.384 1.00 71.94 188 GLY A C 1
ATOM 1401 O O . GLY A 1 188 ? 13.857 9.561 -14.457 1.00 71.94 188 GLY A O 1
ATOM 1402 N N . THR A 1 189 ? 15.566 10.695 -15.396 1.00 53.34 189 THR A N 1
ATOM 1403 C CA . THR A 1 189 ? 15.764 11.928 -14.584 1.00 53.34 189 THR A CA 1
ATOM 1404 C C . THR A 1 189 ? 15.823 11.932 -13.052 1.00 53.34 189 THR A C 1
ATOM 1406 O O . THR A 1 189 ? 16.263 12.943 -12.509 1.00 53.34 189 THR A O 1
ATOM 1409 N N . ALA A 1 190 ? 15.522 10.852 -12.333 1.00 59.94 190 ALA A N 1
ATOM 1410 C CA . ALA A 1 190 ? 15.860 10.794 -10.897 1.00 59.94 190 ALA A CA 1
ATOM 1411 C C . ALA A 1 190 ? 16.048 9.384 -10.322 1.00 59.94 190 ALA A C 1
ATOM 1413 O O . ALA A 1 190 ? 16.585 9.254 -9.225 1.00 59.94 190 ALA A O 1
ATOM 1414 N N . ASN A 1 191 ? 15.601 8.333 -11.025 1.00 75.00 191 ASN A N 1
ATOM 1415 C CA . ASN A 1 191 ? 15.499 6.966 -10.491 1.00 75.00 191 ASN A CA 1
ATOM 1416 C C . ASN A 1 191 ? 14.709 6.883 -9.161 1.00 75.00 191 ASN A C 1
ATOM 1418 O O . ASN A 1 191 ? 14.883 5.940 -8.387 1.00 75.00 191 ASN A O 1
ATOM 1422 N N . ARG A 1 192 ? 13.845 7.871 -8.897 1.00 89.12 192 ARG A N 1
ATOM 1423 C CA . ARG A 1 192 ? 12.991 7.962 -7.709 1.00 89.12 192 ARG A CA 1
ATOM 1424 C C . ARG A 1 192 ? 11.537 7.749 -8.093 1.00 89.12 192 ARG A C 1
ATOM 1426 O O . ARG A 1 192 ? 11.111 8.196 -9.153 1.00 89.12 192 ARG A O 1
ATOM 1433 N N . PHE A 1 193 ? 10.818 7.088 -7.205 1.00 92.06 193 PHE A N 1
ATOM 1434 C CA . PHE A 1 193 ? 9.374 6.959 -7.220 1.00 92.06 193 PHE A CA 1
ATOM 1435 C C . PHE A 1 193 ? 8.730 8.277 -6.782 1.00 92.06 193 PHE A C 1
ATOM 1437 O O . PHE A 1 193 ? 9.159 8.902 -5.808 1.00 92.06 193 PHE A O 1
ATOM 1444 N N . VAL A 1 194 ? 7.741 8.722 -7.553 1.00 90.88 194 VAL A N 1
ATOM 1445 C CA . VAL A 1 194 ? 6.939 9.919 -7.300 1.00 90.88 194 VAL A CA 1
ATOM 1446 C C . VAL A 1 194 ? 5.557 9.470 -6.858 1.00 90.88 194 VAL A C 1
ATOM 1448 O O . VAL A 1 194 ? 4.942 8.629 -7.512 1.00 90.88 194 VAL A O 1
ATOM 1451 N N . LEU A 1 195 ? 5.082 9.992 -5.729 1.00 88.50 195 LEU A N 1
ATOM 1452 C CA . LEU A 1 195 ? 3.729 9.731 -5.249 1.00 88.50 195 LEU A CA 1
ATOM 1453 C C . LEU A 1 195 ? 2.718 10.370 -6.207 1.00 88.50 195 LEU A C 1
ATOM 1455 O O . LEU A 1 195 ? 2.704 11.590 -6.360 1.00 88.50 195 LEU A O 1
ATOM 1459 N N . ASP A 1 196 ? 1.859 9.546 -6.795 1.00 85.31 196 ASP A N 1
ATOM 1460 C CA . ASP A 1 196 ? 0.755 9.994 -7.644 1.00 85.31 196 ASP A CA 1
ATOM 1461 C C . ASP A 1 196 ? -0.521 10.172 -6.832 1.00 85.31 196 ASP A C 1
ATOM 1463 O O . ASP A 1 196 ? -1.243 11.157 -6.982 1.00 85.31 196 ASP A O 1
ATOM 1467 N N . GLN A 1 197 ? -0.808 9.200 -5.963 1.00 85.12 197 GLN A N 1
ATOM 1468 C CA . GLN A 1 197 ? -2.042 9.165 -5.197 1.00 85.12 197 GLN A CA 1
ATOM 1469 C C . GLN A 1 197 ? -1.838 8.444 -3.866 1.00 85.12 197 GLN A C 1
ATOM 1471 O O . GLN A 1 197 ? -1.282 7.352 -3.808 1.00 85.12 197 GLN A O 1
ATOM 1476 N N . LEU A 1 198 ? -2.356 9.048 -2.797 1.00 85.25 198 LEU A N 1
ATOM 1477 C CA . LEU A 1 198 ? -2.496 8.412 -1.492 1.00 85.25 198 LEU A CA 1
ATOM 1478 C C . LEU A 1 198 ? -3.985 8.290 -1.168 1.00 85.25 198 LEU A C 1
ATOM 1480 O O . LEU A 1 198 ? -4.675 9.302 -1.043 1.00 85.25 198 LEU A O 1
ATOM 1484 N N . THR A 1 199 ? -4.478 7.064 -1.011 1.00 84.50 199 THR A N 1
ATOM 1485 C CA . THR A 1 199 ? -5.886 6.807 -0.685 1.00 84.50 199 THR A CA 1
ATOM 1486 C C . THR A 1 199 ? -6.001 6.135 0.672 1.00 84.50 199 THR A C 1
ATOM 1488 O O . THR A 1 199 ? -5.466 5.052 0.884 1.00 84.50 199 THR A O 1
ATOM 1491 N N . ASN A 1 200 ? -6.745 6.757 1.588 1.00 84.56 200 ASN A N 1
ATOM 1492 C CA . ASN A 1 200 ? -7.016 6.205 2.912 1.00 84.56 200 ASN A CA 1
ATOM 1493 C C . ASN A 1 200 ? -8.493 5.841 3.037 1.00 84.56 200 ASN A C 1
ATOM 1495 O O . ASN A 1 200 ? -9.364 6.638 2.690 1.00 84.56 200 ASN A O 1
ATOM 1499 N N . SER A 1 201 ? -8.782 4.650 3.548 1.00 81.81 201 SER A N 1
ATOM 1500 C CA . SER A 1 201 ? -10.150 4.189 3.779 1.00 81.81 201 SER A CA 1
ATOM 1501 C C . SER A 1 201 ? -10.218 3.220 4.953 1.00 81.81 201 SER A C 1
ATOM 1503 O O . SER A 1 201 ? -9.266 2.495 5.241 1.00 81.81 201 SER A O 1
ATOM 1505 N N . ILE A 1 202 ? -11.347 3.245 5.658 1.00 86.06 202 ILE A N 1
ATOM 1506 C CA . ILE A 1 202 ? -11.615 2.401 6.821 1.00 86.06 202 ILE A CA 1
ATOM 1507 C C . ILE A 1 202 ? -13.008 1.803 6.642 1.00 86.06 202 ILE A C 1
ATOM 1509 O O . ILE A 1 202 ? -13.982 2.539 6.479 1.00 86.06 202 ILE A O 1
ATOM 1513 N N . TYR A 1 203 ? -13.099 0.476 6.688 1.00 86.69 203 TYR A N 1
ATOM 1514 C CA . TYR A 1 203 ? -14.335 -0.274 6.482 1.00 86.69 203 TYR A CA 1
ATOM 1515 C C . TYR A 1 203 ? -14.658 -1.128 7.707 1.00 86.69 203 TYR A C 1
ATOM 1517 O O . TYR A 1 203 ? -13.781 -1.869 8.145 1.00 86.69 203 TYR A O 1
ATOM 1525 N N . PRO A 1 204 ? -15.885 -1.081 8.255 1.00 88.69 204 PRO A N 1
ATOM 1526 C CA . PRO A 1 204 ? -16.324 -2.085 9.221 1.00 88.69 204 PRO A CA 1
ATOM 1527 C C . PRO A 1 204 ? -16.424 -3.447 8.524 1.00 88.69 204 PRO A C 1
ATOM 1529 O O . PRO A 1 204 ? -16.966 -3.535 7.419 1.00 88.69 204 PRO A O 1
ATOM 1532 N N . VAL A 1 205 ? -15.899 -4.504 9.146 1.00 86.62 205 VAL A N 1
ATOM 1533 C CA . VAL A 1 205 ? -15.842 -5.845 8.545 1.00 86.62 205 VAL A CA 1
ATOM 1534 C C . VAL A 1 205 ? -16.211 -6.943 9.534 1.00 86.62 205 VAL A C 1
ATOM 1536 O O . VAL A 1 205 ? -16.123 -6.789 10.749 1.00 86.62 205 VAL A O 1
ATOM 1539 N N . THR A 1 206 ? -16.593 -8.092 8.990 1.00 85.44 206 THR A N 1
ATOM 1540 C CA . THR A 1 206 ? -16.799 -9.334 9.737 1.00 85.44 206 THR A CA 1
ATOM 1541 C C . THR A 1 206 ? -16.021 -10.442 9.043 1.00 85.44 206 THR A C 1
ATOM 1543 O O . THR A 1 206 ? -15.825 -10.404 7.829 1.00 85.44 206 THR A O 1
ATOM 1546 N N . VAL A 1 207 ? -15.543 -11.414 9.817 1.00 82.88 207 VAL A N 1
ATOM 1547 C CA . VAL A 1 207 ? -14.819 -12.570 9.284 1.00 82.88 207 VAL A CA 1
ATOM 1548 C C . VAL A 1 207 ? -15.817 -13.670 8.956 1.00 82.88 207 VAL A C 1
ATOM 1550 O O . VAL A 1 207 ? -16.547 -14.130 9.832 1.00 82.88 207 VAL A O 1
ATOM 1553 N N . GLU A 1 208 ? -15.806 -14.124 7.708 1.00 79.06 208 GLU A N 1
ATOM 1554 C CA . GLU A 1 208 ? -16.540 -15.308 7.268 1.00 79.06 208 GLU A CA 1
ATOM 1555 C C . GLU A 1 208 ? -15.559 -16.436 6.943 1.00 79.06 208 GLU A C 1
ATOM 1557 O O . GLU A 1 208 ? -14.502 -16.217 6.351 1.00 79.06 208 GLU A O 1
ATOM 1562 N N . THR A 1 209 ? -15.894 -17.665 7.339 1.00 73.88 209 THR A N 1
ATOM 1563 C CA . THR A 1 209 ? -15.082 -18.841 7.002 1.00 73.88 209 THR A CA 1
ATOM 1564 C C . THR A 1 209 ? -15.458 -19.347 5.615 1.00 73.88 209 THR A C 1
ATOM 1566 O O . THR A 1 209 ? -16.620 -19.647 5.353 1.00 73.88 209 THR A O 1
ATOM 1569 N N . GLY A 1 210 ? -14.472 -19.485 4.730 1.00 67.56 210 GLY A N 1
ATOM 1570 C CA . GLY A 1 210 ? -14.682 -19.993 3.378 1.00 67.56 210 GLY A CA 1
ATOM 1571 C C . GLY A 1 210 ? -13.379 -20.146 2.599 1.00 67.56 210 GLY A C 1
ATOM 1572 O O . GLY A 1 210 ? -12.297 -19.852 3.106 1.00 67.56 210 GLY A O 1
ATOM 1573 N N . GLN A 1 211 ? -13.487 -20.619 1.356 1.00 61.34 211 GLN A N 1
ATOM 1574 C CA . GLN A 1 211 ? -12.369 -20.633 0.413 1.00 61.34 211 GLN A CA 1
ATOM 1575 C C . GLN A 1 211 ? -12.422 -19.375 -0.446 1.00 61.34 211 GLN A C 1
ATOM 1577 O O . GLN A 1 211 ? -13.164 -19.302 -1.424 1.00 61.34 211 GLN A O 1
ATOM 1582 N N . PHE A 1 212 ? -11.630 -18.380 -0.060 1.00 63.69 212 PHE A N 1
ATOM 1583 C CA . PHE A 1 212 ? -11.504 -17.125 -0.784 1.00 63.69 212 PHE A CA 1
ATOM 1584 C C . PHE A 1 212 ? -10.089 -17.014 -1.342 1.00 63.69 212 PHE A C 1
ATOM 1586 O O . PHE A 1 212 ? -9.114 -17.158 -0.608 1.00 63.69 212 PHE A O 1
ATOM 1593 N N . VAL A 1 213 ? -9.980 -16.749 -2.643 1.00 57.28 213 VAL A N 1
ATOM 1594 C CA . VAL A 1 213 ? -8.720 -16.317 -3.249 1.00 57.28 213 VAL A CA 1
ATOM 1595 C C . VAL A 1 213 ? -8.792 -14.796 -3.345 1.00 57.28 213 VAL A C 1
ATOM 1597 O O . VAL A 1 213 ? -9.706 -14.293 -4.008 1.00 57.28 213 VAL A O 1
ATOM 1600 N N . PRO A 1 214 ? -7.901 -14.044 -2.676 1.00 60.41 214 PRO A N 1
ATOM 1601 C CA . PRO A 1 214 ? -7.885 -12.597 -2.813 1.00 60.41 214 PRO A CA 1
ATOM 1602 C C . PRO A 1 214 ? -7.683 -12.233 -4.289 1.00 60.41 214 PRO A C 1
ATOM 1604 O O . PRO A 1 214 ? -6.779 -12.736 -4.957 1.00 60.41 214 PRO A O 1
ATOM 1607 N N . GLY A 1 215 ? -8.573 -11.387 -4.812 1.00 57.62 215 GLY A N 1
ATOM 1608 C CA . GLY A 1 215 ? -8.458 -10.878 -6.174 1.00 57.62 215 GLY A CA 1
ATOM 1609 C C . GLY A 1 215 ? -7.169 -10.072 -6.332 1.00 57.62 215 GLY A C 1
ATOM 1610 O O . GLY A 1 215 ? -6.771 -9.349 -5.423 1.00 57.62 215 GLY A O 1
ATOM 1611 N N . GLY A 1 216 ? -6.527 -10.199 -7.488 1.00 60.56 216 GLY A N 1
ATOM 1612 C CA . GLY A 1 216 ? -5.329 -9.455 -7.867 1.00 60.56 216 GLY A CA 1
ATOM 1613 C C . GLY A 1 216 ? -5.569 -8.654 -9.143 1.00 60.56 216 GLY A C 1
ATOM 1614 O O . GLY A 1 216 ? -6.588 -8.864 -9.810 1.00 60.56 216 GLY A O 1
ATOM 1615 N N . PRO A 1 217 ? -4.644 -7.762 -9.523 1.00 60.09 217 PRO A N 1
ATOM 1616 C CA . PRO A 1 217 ? -4.701 -7.197 -10.853 1.00 60.09 217 PRO A CA 1
ATOM 1617 C C . PRO A 1 217 ? -4.559 -8.304 -11.901 1.00 60.09 217 PRO A C 1
ATOM 1619 O O . PRO A 1 217 ? -3.997 -9.350 -11.592 1.00 60.09 217 PRO A O 1
ATOM 1622 N N . ASN A 1 218 ? -5.044 -8.110 -13.132 1.00 60.88 218 ASN A N 1
ATOM 1623 C CA . ASN A 1 218 ? -4.800 -9.092 -14.189 1.00 60.88 218 ASN A CA 1
ATOM 1624 C C . ASN A 1 218 ? -3.301 -9.059 -14.497 1.00 60.88 218 ASN A C 1
ATOM 1626 O O . ASN A 1 218 ? -2.726 -7.982 -14.636 1.00 60.88 218 ASN A O 1
ATOM 1630 N N . LEU A 1 219 ? -2.661 -10.222 -14.519 1.00 59.72 219 LEU A N 1
ATOM 1631 C CA . LEU A 1 219 ? -1.204 -10.358 -14.544 1.00 59.72 219 LEU A CA 1
ATOM 1632 C C . LEU A 1 219 ? -0.691 -10.971 -15.825 1.00 59.72 219 LEU A C 1
ATOM 1634 O O . LEU A 1 219 ? 0.520 -11.087 -15.993 1.00 59.72 219 LEU A O 1
ATOM 1638 N N . ASP A 1 220 ? -1.597 -11.426 -16.677 1.00 62.62 220 ASP A N 1
ATOM 1639 C CA . ASP A 1 220 ? -1.204 -12.056 -17.911 1.00 62.62 220 ASP A CA 1
ATOM 1640 C C . ASP A 1 220 ? -0.689 -10.952 -18.852 1.00 62.62 220 ASP A C 1
ATOM 1642 O O . ASP A 1 220 ? -1.440 -10.026 -19.194 1.00 62.62 220 ASP A O 1
ATOM 1646 N N . PRO A 1 221 ? 0.602 -11.005 -19.251 1.00 63.94 221 PRO A N 1
ATOM 1647 C CA . PRO A 1 221 ? 1.178 -10.036 -20.170 1.00 63.94 221 PRO A CA 1
ATOM 1648 C C . PRO A 1 221 ? 0.348 -9.884 -21.443 1.00 63.94 221 PRO A C 1
ATOM 1650 O O . PRO A 1 221 ? 0.337 -8.796 -22.000 1.00 63.94 221 PRO A O 1
ATOM 1653 N N . MET A 1 222 ? -0.409 -10.901 -21.867 1.00 66.94 222 MET A N 1
ATOM 1654 C CA . MET A 1 222 ? -1.296 -10.842 -23.034 1.00 66.94 222 MET A CA 1
ATOM 1655 C C . MET A 1 222 ? -2.383 -9.763 -22.944 1.00 66.94 222 MET A C 1
ATOM 1657 O O . MET A 1 222 ? -2.876 -9.309 -23.977 1.00 66.94 222 MET A O 1
ATOM 1661 N N . PHE A 1 223 ? -2.758 -9.317 -21.742 1.00 67.31 223 PHE A N 1
ATOM 1662 C CA . PHE A 1 223 ? -3.736 -8.236 -21.575 1.00 67.31 223 PHE A CA 1
ATOM 1663 C C . PHE A 1 223 ? -3.125 -6.840 -21.744 1.00 67.31 223 PHE A C 1
ATOM 1665 O O . PHE A 1 223 ? -3.862 -5.887 -22.000 1.00 67.31 223 PHE A O 1
ATOM 1672 N N . TYR A 1 224 ? -1.797 -6.724 -21.655 1.00 69.00 224 TYR A N 1
ATOM 1673 C CA . TYR A 1 224 ? -1.070 -5.453 -21.705 1.00 69.00 224 TYR A CA 1
ATOM 1674 C C . TYR A 1 224 ? -0.194 -5.335 -22.952 1.00 69.00 224 TYR A C 1
ATOM 1676 O O . TYR A 1 224 ? -0.171 -4.292 -23.597 1.00 69.00 224 TYR A O 1
ATOM 1684 N N . VAL A 1 225 ? 0.518 -6.400 -23.315 1.00 73.88 225 VAL A N 1
ATOM 1685 C CA . VAL A 1 225 ? 1.447 -6.437 -24.443 1.00 73.88 225 VAL A CA 1
ATOM 1686 C C . VAL A 1 225 ? 0.687 -6.248 -25.757 1.00 73.88 225 VAL A C 1
ATOM 1688 O O . VAL A 1 225 ? -0.353 -6.859 -25.995 1.00 73.88 225 VAL A O 1
ATOM 1691 N N . GLY A 1 226 ? 1.197 -5.362 -26.611 1.00 68.50 226 GLY A N 1
ATOM 1692 C CA . GLY A 1 226 ? 0.558 -4.968 -27.866 1.00 68.50 226 GLY A CA 1
ATOM 1693 C C . GLY A 1 226 ? -0.563 -3.937 -27.711 1.00 68.50 226 GLY A C 1
ATOM 1694 O O . GLY A 1 226 ? -1.152 -3.537 -28.715 1.00 68.50 226 GLY A O 1
ATOM 1695 N N . LYS A 1 227 ? -0.863 -3.470 -26.490 1.00 73.38 227 LYS A N 1
ATOM 1696 C CA . LYS A 1 227 ? -1.769 -2.333 -26.283 1.00 73.38 227 LYS A CA 1
ATOM 1697 C C . LYS A 1 227 ? -1.032 -1.010 -26.523 1.00 73.38 227 LYS A C 1
ATOM 1699 O O . LYS A 1 227 ? 0.119 -0.879 -26.089 1.00 73.38 227 LYS A O 1
ATOM 1704 N N . PRO A 1 228 ? -1.677 -0.031 -27.184 1.00 69.62 228 PRO A N 1
ATOM 1705 C CA . PRO A 1 228 ? -1.141 1.316 -27.279 1.00 69.62 228 PRO A CA 1
ATOM 1706 C C . PRO A 1 228 ? -1.125 1.977 -25.902 1.00 69.62 228 PRO A C 1
ATOM 1708 O O . PRO A 1 228 ? -2.048 1.799 -25.105 1.00 69.62 228 PRO A O 1
ATOM 1711 N N . VAL A 1 229 ? -0.088 2.764 -25.639 1.00 63.66 229 VAL A N 1
ATOM 1712 C CA . VAL A 1 229 ? -0.019 3.613 -24.447 1.00 63.66 229 VAL A CA 1
ATOM 1713 C C . VAL A 1 229 ? -1.046 4.736 -24.609 1.00 63.66 229 VAL A C 1
ATOM 1715 O O . VAL A 1 229 ? -0.984 5.505 -25.568 1.00 63.66 229 VAL A O 1
ATOM 1718 N N . GLN A 1 230 ? -2.028 4.817 -23.710 1.00 55.38 230 GLN A N 1
ATOM 1719 C CA . GLN A 1 230 ? -2.969 5.940 -23.691 1.00 55.38 230 GLN A CA 1
ATOM 1720 C C . GLN A 1 230 ? -2.286 7.189 -23.104 1.00 55.38 230 GLN A C 1
ATOM 1722 O O . GLN A 1 230 ? -1.440 7.056 -22.217 1.00 55.38 230 GLN A O 1
ATOM 1727 N N . PRO A 1 231 ? -2.612 8.408 -23.579 1.00 40.16 231 PRO A N 1
ATOM 1728 C CA . PRO A 1 231 ? -2.069 9.631 -23.000 1.00 40.16 231 PRO A CA 1
ATOM 1729 C C . PRO A 1 231 ? -2.481 9.763 -21.525 1.00 40.16 231 PRO A C 1
ATOM 1731 O O . PRO A 1 231 ? -3.637 9.527 -21.180 1.00 40.16 231 PRO A O 1
ATOM 1734 N N . LEU A 1 232 ? -1.521 10.194 -20.697 1.00 40.69 232 LEU A N 1
ATOM 1735 C CA . LEU A 1 232 ? -1.505 10.322 -19.222 1.00 40.69 232 LEU A CA 1
ATOM 1736 C C . LEU A 1 232 ? -2.670 11.096 -18.553 1.00 40.69 232 LEU A C 1
ATOM 1738 O O . LEU A 1 232 ? -2.624 11.360 -17.358 1.00 40.69 232 LEU A O 1
ATOM 1742 N N . VAL A 1 233 ? -3.714 11.474 -19.291 1.00 32.78 233 VAL A N 1
ATOM 1743 C CA . VAL A 1 233 ? -4.945 12.102 -18.772 1.00 32.78 233 VAL A CA 1
ATOM 1744 C C . VAL A 1 233 ? -6.048 11.101 -18.428 1.00 32.78 233 VAL A C 1
ATOM 1746 O O . VAL A 1 233 ? -7.018 11.465 -17.772 1.00 32.78 233 VAL A O 1
ATOM 1749 N N . SER A 1 234 ? -5.897 9.833 -18.801 1.00 31.89 234 SER A N 1
ATOM 1750 C CA . SER A 1 234 ? -6.527 8.749 -18.059 1.00 31.89 234 SER A CA 1
ATOM 1751 C C . SER A 1 234 ? -5.418 8.032 -17.335 1.00 31.89 234 SER A C 1
ATOM 1753 O O . SER A 1 234 ? -4.466 7.563 -17.959 1.00 31.89 234 SER A O 1
ATOM 1755 N N . PHE A 1 235 ? -5.548 7.988 -16.011 1.00 36.09 235 PHE A N 1
ATOM 1756 C CA . PHE A 1 235 ? -4.882 7.008 -15.180 1.00 36.09 235 PHE A CA 1
ATOM 1757 C C . PHE A 1 235 ? -4.760 5.714 -15.979 1.00 36.09 235 PHE A C 1
ATOM 1759 O O . PHE A 1 235 ? -5.731 5.278 -16.608 1.00 36.09 235 PHE A O 1
ATOM 1766 N N . LEU A 1 236 ? -3.604 5.062 -15.903 1.00 33.19 236 LEU A N 1
ATOM 1767 C CA . LEU A 1 236 ? -3.552 3.620 -16.077 1.00 33.19 236 LEU A CA 1
ATOM 1768 C C . LEU A 1 236 ? -4.341 3.022 -14.898 1.00 33.19 236 LEU A C 1
ATOM 1770 O O . LEU A 1 236 ? -3.799 2.371 -14.013 1.00 33.19 236 LEU A O 1
ATOM 1774 N N . GLN A 1 237 ? -5.643 3.310 -14.846 1.00 35.06 237 GLN A N 1
ATOM 1775 C CA . GLN A 1 237 ? -6.624 2.503 -14.188 1.00 35.06 237 GLN A CA 1
ATOM 1776 C C . GLN A 1 237 ? -6.372 1.179 -14.866 1.00 35.06 237 GLN A C 1
ATOM 1778 O O . GLN A 1 237 ? -6.605 1.023 -16.065 1.00 35.06 237 GLN A O 1
ATOM 1783 N N . MET A 1 238 ? -5.724 0.283 -14.133 1.00 34.19 238 MET A N 1
ATOM 1784 C CA . MET A 1 238 ? -5.655 -1.113 -14.487 1.00 34.19 238 MET A CA 1
ATOM 1785 C C . MET A 1 238 ? -7.111 -1.576 -14.524 1.00 34.19 238 MET A C 1
ATOM 1787 O O . MET A 1 238 ? -7.653 -2.110 -13.558 1.00 34.19 238 MET A O 1
ATOM 1791 N N . GLU A 1 239 ? -7.791 -1.251 -15.620 1.00 27.66 239 GLU A N 1
ATOM 1792 C CA . GLU A 1 239 ? -9.081 -1.760 -15.996 1.00 27.66 239 GLU A CA 1
ATOM 1793 C C . GLU A 1 239 ? -8.815 -3.226 -16.271 1.00 27.66 239 GLU A C 1
ATOM 1795 O O . GLU A 1 239 ? -8.425 -3.643 -17.361 1.00 27.66 239 GLU A O 1
ATOM 1800 N N . LEU A 1 240 ? -8.983 -4.023 -15.218 1.00 30.09 240 LEU A N 1
ATOM 1801 C CA . LEU A 1 240 ? -9.294 -5.419 -15.396 1.00 30.09 240 LEU A CA 1
ATOM 1802 C C . LEU A 1 240 ? -10.584 -5.472 -16.207 1.00 30.09 240 LEU A C 1
ATOM 1804 O O . LEU A 1 240 ? -11.679 -5.255 -15.683 1.00 30.09 240 LEU A O 1
ATOM 1808 N N . LEU A 1 241 ? -10.429 -5.762 -17.496 1.00 26.44 241 LEU A N 1
ATOM 1809 C CA . LEU A 1 241 ? -11.450 -6.453 -18.260 1.00 26.44 241 LEU A CA 1
ATOM 1810 C C . LEU A 1 241 ? -11.874 -7.678 -17.439 1.00 26.44 241 LEU A C 1
ATOM 1812 O O . LEU A 1 241 ? -11.022 -8.490 -17.084 1.00 26.44 241 LEU A O 1
ATOM 1816 N N . ARG A 1 242 ? -13.169 -7.667 -17.105 1.00 29.62 242 ARG A N 1
ATOM 1817 C CA . ARG A 1 242 ? -14.017 -8.672 -16.439 1.00 29.62 242 ARG A CA 1
ATOM 1818 C C . ARG A 1 242 ? -13.361 -9.981 -16.011 1.00 29.62 242 ARG A C 1
ATOM 1820 O O . ARG A 1 242 ? -12.877 -10.711 -16.899 1.00 29.62 242 ARG A O 1
#

Secondary structure (DSSP, 8-state):
--------------------------------S--TT----PPPSSTT---------GGGG----EEEEEEEETTEEEEEEE-SBGGGS-SS-SEEEEEEEPPBPSSTT--SSB----EE-TTT--EE---EE-GGGTGGG---BB-BGGGTB--B-S-EEEE-GGG-BTTBSEEEEEEEEEEEEESSTTS--EEEEEEEEEEEE----S--PPP-----GGGTTTPBPPPTTS--------

pLDDT: mean 71.78, std 21.27, range [26.44, 94.56]